Protein AF-A0A2K2VLD2-F1 (afdb_monomer_lite)

Foldseek 3Di:
DLLPDQQPPQDDPDQKDKDKAFDDVVVVVDDVVVVVVCQWDFRIKIWMWHNPDPFKIKIWMWTQTDHPVDRGDIDTDQKIKMATPVLLSVVSVQADLDPVRFGRADEDDDSGIYIATPDPVSRVVVVPDDPVNVSVSVRVCVVVVCVVSVVSLLVQAPPFQKDKADFDPVVQVVCVVVVHHGDDIDIDGDADDDDPPPPDDDDDDDDAPDWDKDHWDWDWDQDPVGTGIHTDHIFIDRPPPPPTDDPDDD

Radius of gyration: 21.88 Å; chains: 1; bounding box: 66×50×55 Å

Secondary structure (DSSP, 8-state):
--TT---TT---SSSEEEEEEE--TTTTT--HHHHTT-TT--SEEEEEEEEEETTEEEEEEEEE---SSS-PPPEEEEEEEEEEHHHHHTHHHH--B-TTS-B----SSTTS-EEEESSGGGHHHHHT--HHHHHHHHHHTHHHHHHHHHHHHHHT-TT--EEEE---HHHHHHHHHTTPPPPPPEEEE----------------S-SPPPEEEPPEEEEEEETTEEEEEEE--EEES-TTPPPPP----

Structure (mmCIF, N/CA/C/O backbone):
data_AF-A0A2K2VLD2-F1
#
_entry.id   AF-A0A2K2VLD2-F1
#
loop_
_atom_site.group_PDB
_atom_site.id
_atom_site.type_symbol
_atom_site.label_atom_id
_atom_site.label_alt_id
_atom_site.label_comp_id
_atom_site.label_asym_id
_atom_site.label_entity_id
_atom_site.label_seq_id
_atom_site.pdbx_PDB_ins_code
_atom_site.Cartn_x
_atom_site.Cartn_y
_atom_site.Cartn_z
_atom_site.occupancy
_atom_site.B_iso_or_equiv
_atom_site.auth_seq_id
_atom_site.auth_comp_id
_atom_site.auth_asym_id
_atom_site.auth_atom_id
_atom_site.pdbx_PDB_model_num
ATOM 1 N N . ASP A 1 1 ? 13.284 -0.319 -7.619 1.00 38.00 1 ASP A N 1
ATOM 2 C CA . ASP A 1 1 ? 13.154 0.912 -8.412 1.00 38.00 1 ASP A CA 1
ATOM 3 C C . ASP A 1 1 ? 11.670 1.227 -8.605 1.00 38.00 1 ASP A C 1
ATOM 5 O O . ASP A 1 1 ? 11.105 1.022 -9.670 1.00 38.00 1 ASP A O 1
ATOM 9 N N . LEU A 1 2 ? 11.010 1.569 -7.491 1.00 36.06 2 LEU A N 1
ATOM 10 C CA . LEU A 1 2 ? 9.609 2.022 -7.432 1.00 36.06 2 LEU A CA 1
ATOM 11 C C . LEU A 1 2 ? 9.536 3.562 -7.394 1.00 36.06 2 LEU A C 1
ATOM 13 O O . LEU A 1 2 ? 8.450 4.120 -7.349 1.00 36.06 2 LEU A O 1
ATOM 17 N N . ALA A 1 3 ? 10.698 4.223 -7.402 1.00 33.62 3 ALA A N 1
ATOM 18 C CA . ALA A 1 3 ? 10.881 5.651 -7.165 1.00 33.62 3 ALA A CA 1
ATOM 19 C C . ALA A 1 3 ? 10.827 6.494 -8.453 1.00 33.62 3 ALA A C 1
ATOM 21 O O . ALA A 1 3 ? 11.235 7.642 -8.424 1.00 33.62 3 ALA A O 1
ATOM 22 N N . SER A 1 4 ? 10.380 5.919 -9.577 1.00 38.22 4 SER A N 1
ATOM 23 C CA . SER A 1 4 ? 10.275 6.595 -10.886 1.00 38.22 4 SER A CA 1
ATOM 24 C C . SER A 1 4 ? 8.864 6.508 -11.502 1.00 38.22 4 SER A C 1
ATOM 26 O O . SER A 1 4 ? 8.689 6.427 -12.723 1.00 38.22 4 SER A O 1
ATOM 28 N N . VAL A 1 5 ? 7.833 6.415 -10.654 1.00 45.69 5 VAL A N 1
ATOM 29 C CA . VAL A 1 5 ? 6.442 6.307 -11.105 1.00 45.69 5 VAL A CA 1
ATOM 30 C C . VAL A 1 5 ? 5.791 7.689 -11.088 1.00 45.69 5 VAL A C 1
ATOM 32 O O . VAL A 1 5 ? 5.275 8.105 -10.059 1.00 45.69 5 VAL A O 1
ATOM 35 N N . GLU A 1 6 ? 5.694 8.363 -12.240 1.00 44.66 6 GLU A N 1
ATOM 36 C CA . GLU A 1 6 ? 4.783 9.516 -12.364 1.00 44.66 6 GLU A CA 1
ATOM 37 C C . GLU A 1 6 ? 3.339 9.028 -12.141 1.00 44.66 6 GLU A C 1
ATOM 39 O O . GLU A 1 6 ? 2.790 8.265 -12.960 1.00 44.66 6 GLU A O 1
ATOM 44 N N . THR A 1 7 ? 2.721 9.410 -11.013 1.00 52.03 7 THR A N 1
ATOM 45 C CA . THR A 1 7 ? 1.457 8.791 -10.591 1.00 52.03 7 THR A CA 1
ATOM 46 C C . THR A 1 7 ? 0.170 9.476 -11.053 1.00 52.03 7 THR A C 1
ATOM 48 O O . THR A 1 7 ? -0.876 9.041 -10.590 1.00 52.03 7 THR A O 1
ATOM 51 N N . GLU A 1 8 ? 0.181 10.431 -11.998 1.00 52.19 8 GLU A N 1
ATOM 52 C CA . GLU A 1 8 ? -1.014 11.218 -12.394 1.00 52.19 8 GLU A CA 1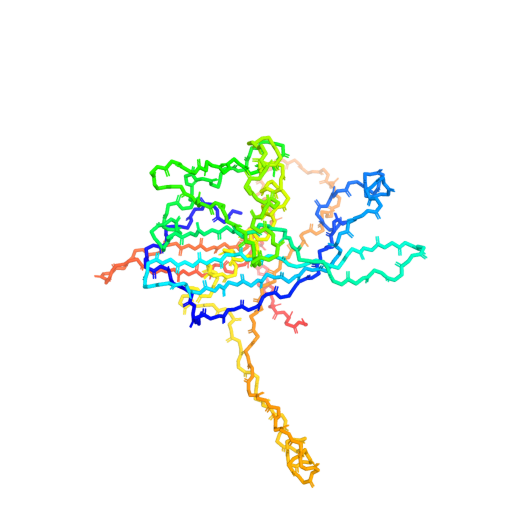
ATOM 53 C C . GLU A 1 8 ? -2.350 10.446 -12.286 1.00 52.19 8 GLU A C 1
ATOM 55 O O . GLU A 1 8 ? -2.554 9.415 -12.939 1.00 52.19 8 GLU A O 1
ATOM 60 N N . ASN A 1 9 ? -3.255 10.949 -11.436 1.00 60.72 9 ASN A N 1
ATOM 61 C CA . ASN A 1 9 ? -4.593 10.406 -11.152 1.00 60.72 9 ASN A CA 1
ATOM 62 C C . ASN A 1 9 ? -4.650 9.025 -10.470 1.00 60.72 9 ASN A C 1
ATOM 64 O O . ASN A 1 9 ? -5.677 8.343 -10.548 1.00 60.72 9 ASN A O 1
ATOM 68 N N . GLN A 1 10 ? -3.591 8.596 -9.782 1.00 69.38 10 GLN A N 1
ATOM 69 C CA . GLN A 1 10 ? -3.640 7.379 -8.977 1.00 69.38 10 GLN A CA 1
ATOM 70 C C . GLN A 1 10 ? -4.592 7.571 -7.791 1.00 69.38 10 GLN A C 1
ATOM 72 O O . GLN A 1 10 ? -4.406 8.442 -6.947 1.00 69.38 10 GLN A O 1
ATOM 77 N N . ARG A 1 11 ? -5.629 6.735 -7.744 1.00 80.00 11 ARG A N 1
ATOM 78 C CA . ARG A 1 11 ? -6.561 6.634 -6.621 1.00 80.00 11 ARG A CA 1
ATOM 79 C C . ARG A 1 11 ? -6.538 5.234 -6.043 1.00 80.00 11 ARG A C 1
ATOM 81 O O . ARG A 1 11 ? -6.087 4.291 -6.702 1.00 80.00 11 ARG A O 1
ATOM 88 N N . LEU A 1 12 ? -7.064 5.093 -4.831 1.00 86.88 12 LEU A N 1
ATOM 89 C CA . LEU A 1 12 ? -7.356 3.772 -4.308 1.00 86.88 12 LEU A CA 1
ATOM 90 C C . LEU A 1 12 ? -8.392 3.101 -5.232 1.00 86.88 12 LEU A C 1
ATOM 92 O O . LEU A 1 12 ? -9.384 3.729 -5.604 1.00 86.88 12 LEU A O 1
ATOM 96 N N . PRO A 1 13 ? -8.191 1.835 -5.635 1.00 85.00 13 PRO A N 1
ATOM 97 C CA . PRO A 1 13 ? -9.169 1.101 -6.438 1.00 85.00 13 PRO A CA 1
ATOM 98 C C . PRO A 1 13 ? -10.495 0.875 -5.699 1.00 85.00 13 PRO A C 1
ATOM 100 O O . PRO A 1 13 ? -11.512 0.613 -6.341 1.00 85.00 13 PRO A O 1
ATOM 103 N N . TYR A 1 14 ? -10.478 0.959 -4.366 1.00 88.88 14 TYR A N 1
ATOM 104 C CA . TYR A 1 14 ? -11.634 0.829 -3.490 1.00 88.88 14 TYR A CA 1
ATOM 105 C C . TYR A 1 14 ? -11.515 1.824 -2.327 1.00 88.88 14 TYR A C 1
ATOM 107 O O . TYR A 1 14 ? -10.390 2.071 -1.894 1.00 88.88 14 TYR A O 1
ATOM 115 N N . PRO A 1 15 ? -12.636 2.314 -1.760 1.00 91.00 15 PRO A N 1
ATOM 116 C CA . PRO A 1 15 ? -12.606 3.254 -0.632 1.00 91.00 15 PRO A CA 1
ATOM 117 C C . PRO A 1 15 ? -11.899 2.711 0.614 1.00 91.00 15 PRO A C 1
ATOM 119 O O . PRO A 1 15 ? -11.426 3.470 1.449 1.00 91.00 15 PRO A O 1
ATOM 122 N N . VAL A 1 16 ? -11.842 1.384 0.754 1.00 93.62 16 VAL A N 1
ATOM 123 C CA . VAL A 1 16 ? -11.099 0.704 1.814 1.00 93.62 16 VAL A CA 1
ATOM 124 C C . VAL A 1 16 ? -10.331 -0.454 1.191 1.00 93.62 16 VAL A C 1
ATOM 126 O O . VAL A 1 16 ? -10.905 -1.275 0.469 1.00 93.62 16 VAL A O 1
ATOM 129 N N . MET A 1 17 ? -9.041 -0.541 1.494 1.00 93.56 17 MET A N 1
ATOM 130 C CA . MET A 1 17 ? -8.201 -1.689 1.180 1.00 93.56 17 MET A CA 1
ATOM 131 C C . MET A 1 17 ? -7.506 -2.187 2.438 1.00 93.56 17 MET A C 1
ATOM 133 O O . MET A 1 17 ? -7.000 -1.394 3.223 1.00 93.56 17 MET A O 1
ATOM 137 N N . ALA A 1 18 ? -7.439 -3.507 2.580 1.00 93.69 18 ALA A N 1
ATOM 138 C CA . ALA A 1 18 ? -6.585 -4.164 3.553 1.00 93.69 18 ALA A CA 1
ATOM 139 C C . ALA A 1 18 ? -5.494 -4.934 2.805 1.00 93.69 18 ALA A C 1
ATOM 141 O O . ALA A 1 18 ? -5.798 -5.665 1.859 1.00 93.69 18 ALA A O 1
ATOM 142 N N . ILE A 1 19 ? -4.244 -4.757 3.218 1.00 91.69 19 ILE A N 1
ATOM 143 C CA . ILE A 1 19 ? -3.088 -5.472 2.682 1.00 91.69 19 ILE A CA 1
ATOM 144 C C . ILE A 1 19 ? -2.456 -6.225 3.842 1.00 91.69 19 ILE A C 1
ATOM 146 O O . ILE A 1 19 ? -1.871 -5.614 4.728 1.00 91.69 19 ILE A O 1
ATOM 150 N N . GLU A 1 20 ? -2.594 -7.543 3.838 1.00 91.50 20 GLU A N 1
ATOM 151 C CA . GLU A 1 20 ? -1.899 -8.428 4.770 1.00 91.50 20 GLU A CA 1
ATOM 152 C C . GLU A 1 20 ? -0.646 -8.966 4.084 1.00 91.50 20 GLU A C 1
ATOM 154 O O . GLU A 1 20 ? -0.707 -9.406 2.931 1.00 91.50 20 GLU A O 1
ATOM 159 N N . TYR A 1 21 ? 0.488 -8.910 4.772 1.00 86.19 21 TYR A N 1
ATOM 160 C CA . TYR A 1 21 ? 1.738 -9.471 4.285 1.00 86.19 21 TYR A CA 1
ATOM 161 C C . TYR A 1 21 ? 2.576 -10.015 5.435 1.00 86.19 21 TYR A C 1
ATOM 163 O O . TYR A 1 21 ? 2.543 -9.511 6.562 1.00 86.19 21 TYR A O 1
ATOM 171 N N . ASP A 1 22 ? 3.347 -11.044 5.104 1.00 83.25 22 ASP A N 1
ATOM 172 C CA . ASP A 1 22 ? 4.410 -11.545 5.955 1.00 83.25 22 ASP A CA 1
ATOM 173 C C . ASP A 1 22 ? 5.729 -10.882 5.523 1.00 83.25 22 ASP A C 1
ATOM 175 O O . ASP A 1 22 ? 5.977 -10.691 4.329 1.00 83.25 22 ASP A O 1
ATOM 179 N N . PHE A 1 23 ? 6.570 -10.508 6.483 1.00 74.06 23 PHE A N 1
ATOM 180 C CA . PHE A 1 23 ? 7.866 -9.888 6.235 1.00 74.06 23 PHE A CA 1
ATOM 181 C C . PHE A 1 23 ? 8.986 -10.872 6.563 1.00 74.06 23 PHE A C 1
ATOM 183 O O . PHE A 1 23 ? 9.159 -11.267 7.715 1.00 74.06 23 PHE A O 1
ATOM 190 N N . ASP A 1 24 ? 9.757 -11.259 5.547 1.00 71.88 24 ASP A N 1
ATOM 191 C CA . ASP A 1 24 ? 10.940 -12.103 5.708 1.00 71.88 24 ASP A CA 1
ATOM 192 C C . ASP A 1 24 ? 12.206 -11.241 5.642 1.00 71.88 24 ASP A C 1
ATOM 194 O O . ASP A 1 24 ? 12.733 -10.917 4.574 1.00 71.88 24 ASP A O 1
ATOM 198 N N . TYR A 1 25 ? 12.705 -10.851 6.814 1.00 66.69 25 TYR A N 1
ATOM 199 C CA . TYR A 1 25 ? 13.930 -10.061 6.913 1.00 66.69 25 TYR A CA 1
ATOM 200 C C . TYR A 1 25 ? 15.182 -10.820 6.429 1.00 66.69 25 TYR A C 1
ATOM 202 O O . TYR A 1 25 ? 16.168 -10.185 6.042 1.00 66.69 25 TYR A O 1
ATOM 210 N N . GLY A 1 26 ? 15.158 -12.157 6.423 1.00 63.47 26 GLY A N 1
ATOM 211 C CA . GLY A 1 26 ? 16.258 -12.983 5.930 1.00 63.47 26 GLY A CA 1
ATOM 212 C C . GLY A 1 26 ? 16.427 -12.865 4.415 1.00 63.47 26 GLY A C 1
ATOM 213 O O . GLY A 1 26 ? 17.550 -12.705 3.930 1.00 63.47 26 GLY A O 1
ATOM 214 N N . GLU A 1 27 ? 15.324 -12.849 3.659 1.00 62.78 27 GLU A N 1
ATOM 215 C CA . GLU A 1 27 ? 15.359 -12.642 2.201 1.00 62.78 27 GLU A CA 1
ATOM 216 C C . GLU A 1 27 ? 15.838 -11.240 1.796 1.00 62.78 27 GLU A C 1
ATOM 218 O O . GLU A 1 27 ? 16.429 -11.067 0.726 1.00 62.78 27 GLU A O 1
ATOM 223 N N . LEU A 1 28 ? 15.664 -10.242 2.666 1.00 58.06 28 LEU A N 1
ATOM 224 C CA . LEU A 1 28 ? 16.173 -8.881 2.457 1.00 58.06 28 LEU A CA 1
ATOM 225 C C . LEU A 1 28 ? 17.687 -8.751 2.691 1.00 58.06 28 LEU A C 1
ATOM 227 O O . LEU A 1 28 ? 18.246 -7.665 2.538 1.00 58.06 28 LEU A O 1
ATOM 231 N N . GLY A 1 29 ? 18.368 -9.847 3.041 1.00 58.16 29 GLY A N 1
ATOM 232 C CA . GLY A 1 29 ? 19.809 -9.860 3.282 1.00 58.16 29 GLY A CA 1
ATOM 233 C C . GLY A 1 29 ? 20.207 -9.177 4.589 1.00 58.16 29 GLY A C 1
ATOM 234 O O . GLY A 1 29 ? 21.376 -8.821 4.758 1.00 58.16 29 GLY A O 1
ATOM 235 N N . VAL A 1 30 ? 19.260 -8.985 5.514 1.00 59.69 30 VAL A N 1
ATOM 236 C CA . VAL A 1 30 ? 19.575 -8.499 6.857 1.00 59.69 30 VAL A CA 1
ATOM 237 C C . VAL A 1 30 ? 20.342 -9.608 7.584 1.00 59.69 30 VAL A C 1
ATOM 239 O O . VAL A 1 30 ? 19.843 -10.729 7.682 1.00 59.69 30 VAL A O 1
ATOM 242 N N . PRO A 1 31 ? 21.563 -9.344 8.089 1.00 65.50 31 PRO A N 1
ATOM 243 C CA . PRO A 1 31 ? 22.343 -10.365 8.776 1.00 65.50 31 PRO A CA 1
ATOM 244 C C . PRO A 1 31 ? 21.577 -10.950 9.965 1.00 65.50 31 PRO A C 1
ATOM 246 O O . PRO A 1 31 ? 21.055 -10.195 10.787 1.00 65.50 31 PRO A O 1
ATOM 249 N N . GLN A 1 32 ? 21.576 -12.280 10.096 1.00 64.75 32 GLN A N 1
ATOM 250 C CA . GLN A 1 32 ? 20.875 -12.998 11.170 1.00 64.75 32 GLN A CA 1
ATOM 251 C C . GLN A 1 32 ? 21.248 -12.473 12.566 1.00 64.75 32 GLN A C 1
ATOM 253 O O . GLN A 1 32 ? 20.391 -12.286 13.415 1.00 64.75 32 GLN A O 1
ATOM 258 N N . GLU A 1 33 ? 22.513 -12.099 12.765 1.00 66.19 33 GLU A N 1
ATOM 259 C CA . GLU A 1 33 ? 23.031 -11.524 14.017 1.00 66.19 33 GLU A CA 1
ATOM 260 C C . GLU A 1 33 ? 22.376 -10.188 14.414 1.00 66.19 33 GLU A C 1
ATOM 262 O O . GLU A 1 33 ? 22.415 -9.802 15.585 1.00 66.19 33 GLU A O 1
ATOM 267 N N . LYS A 1 34 ? 21.812 -9.449 13.449 1.00 60.94 34 LYS A N 1
ATOM 268 C CA . LYS A 1 34 ? 20.989 -8.263 13.715 1.00 60.94 34 LYS A CA 1
ATOM 269 C C . LYS A 1 34 ? 19.543 -8.653 14.010 1.00 60.94 34 LYS A C 1
ATOM 271 O O . LYS A 1 34 ? 18.960 -8.066 14.910 1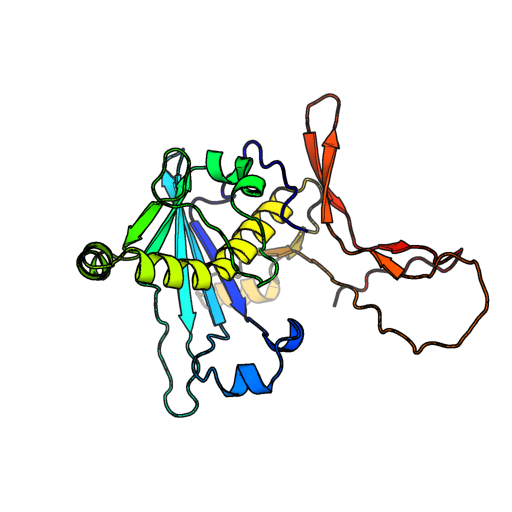.00 60.94 34 LYS A O 1
ATOM 276 N N . LEU A 1 35 ? 19.000 -9.651 13.312 1.00 61.34 35 LEU A N 1
ATOM 277 C CA . LEU A 1 35 ? 17.642 -10.161 13.538 1.00 61.34 35 LEU A CA 1
ATOM 278 C C . LEU A 1 35 ? 17.489 -10.772 14.930 1.00 61.34 35 LEU A C 1
ATOM 280 O O . LEU A 1 35 ? 16.547 -10.445 15.640 1.00 61.34 35 LEU A O 1
ATOM 284 N N . ASP A 1 36 ? 18.472 -11.555 15.370 1.00 57.53 36 ASP A N 1
ATOM 285 C CA . ASP A 1 36 ? 18.472 -12.209 16.683 1.00 57.53 36 ASP A CA 1
ATOM 286 C C . ASP A 1 36 ? 18.523 -11.203 17.850 1.00 57.53 36 ASP A C 1
ATOM 288 O O . ASP A 1 36 ? 18.127 -11.520 18.973 1.00 57.53 36 ASP A O 1
ATOM 292 N N . LYS A 1 37 ? 19.014 -9.981 17.595 1.00 57.19 37 LYS A N 1
ATOM 293 C CA . LYS A 1 37 ? 19.034 -8.881 18.574 1.00 57.19 37 LYS A CA 1
ATOM 294 C C . LYS A 1 37 ? 17.733 -8.087 18.601 1.00 57.19 37 LYS A C 1
ATOM 296 O O . LYS A 1 37 ? 17.462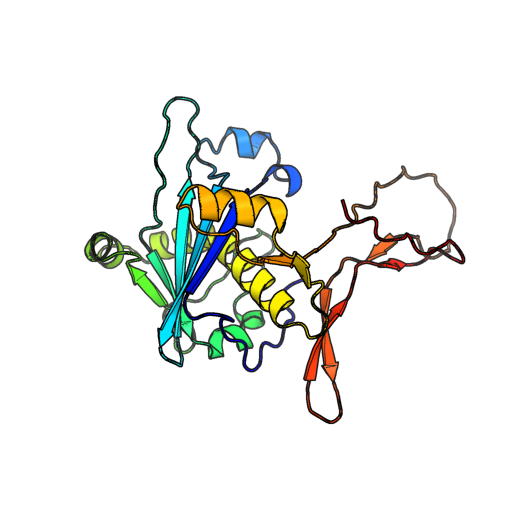 -7.434 19.605 1.00 57.19 37 LYS A O 1
ATOM 301 N N . ILE A 1 38 ? 16.946 -8.127 17.529 1.00 54.97 38 ILE A N 1
ATOM 302 C CA . ILE A 1 38 ? 15.655 -7.448 17.451 1.00 54.97 38 ILE A CA 1
ATOM 303 C C . ILE A 1 38 ? 14.590 -8.488 17.804 1.00 54.97 38 ILE A C 1
ATOM 305 O O . ILE A 1 38 ? 13.962 -9.098 16.946 1.00 54.97 38 ILE A O 1
ATOM 309 N N . GLN A 1 39 ? 14.410 -8.715 19.106 1.00 46.12 39 GLN A N 1
ATOM 310 C CA . GLN A 1 39 ? 13.471 -9.703 19.656 1.00 46.12 39 GLN A CA 1
ATOM 311 C C . GLN A 1 39 ? 11.987 -9.375 19.392 1.00 46.12 39 GLN A C 1
ATOM 313 O O . GLN A 1 39 ? 11.122 -10.145 19.791 1.00 46.12 39 GLN A O 1
ATOM 318 N N . GLU A 1 40 ? 11.693 -8.264 18.711 1.00 54.25 40 GLU A N 1
ATOM 319 C CA . GLU A 1 40 ? 10.347 -7.713 18.505 1.00 54.25 40 GLU A CA 1
ATOM 320 C C . GLU A 1 40 ? 10.030 -7.455 17.021 1.00 54.25 40 GLU A C 1
ATOM 322 O O . GLU A 1 40 ? 9.238 -6.577 16.683 1.00 54.25 40 GLU A O 1
ATOM 327 N N . LEU A 1 41 ? 10.643 -8.197 16.095 1.00 62.59 41 LEU A N 1
ATOM 328 C CA . LEU A 1 41 ? 10.284 -8.070 14.682 1.00 62.59 41 LEU A CA 1
ATOM 329 C C . LEU A 1 41 ? 8.874 -8.618 14.446 1.00 62.59 41 LEU A C 1
ATOM 331 O O . LEU A 1 41 ? 8.590 -9.798 14.661 1.00 62.59 41 LEU A O 1
ATOM 335 N N . ALA A 1 42 ? 7.978 -7.755 13.976 1.00 66.69 42 ALA A N 1
ATOM 336 C CA . ALA A 1 42 ? 6.668 -8.181 13.524 1.00 66.69 42 ALA A CA 1
ATOM 337 C C . ALA A 1 42 ? 6.779 -8.836 12.145 1.00 66.69 42 ALA A C 1
ATOM 339 O O . ALA A 1 42 ? 6.901 -8.154 11.127 1.00 66.69 42 ALA A O 1
ATOM 340 N N . LEU A 1 43 ? 6.715 -10.168 12.118 1.00 73.81 43 LEU A N 1
ATOM 341 C CA . LEU A 1 43 ? 6.729 -10.936 10.871 1.00 73.81 43 LEU A CA 1
ATOM 342 C C . LEU A 1 43 ? 5.417 -10.840 10.100 1.00 73.81 43 LEU A C 1
ATOM 344 O O . LEU A 1 43 ? 5.405 -11.167 8.924 1.00 73.81 43 LEU A O 1
ATOM 348 N N . LYS A 1 44 ? 4.319 -10.424 10.741 1.00 85.19 44 LYS A N 1
ATOM 349 C CA . LYS A 1 44 ? 3.023 -10.245 10.080 1.00 85.19 44 LYS A CA 1
ATOM 350 C C . LYS A 1 44 ? 2.528 -8.834 10.267 1.00 85.19 44 LYS A C 1
ATOM 352 O O . LYS A 1 44 ? 2.492 -8.334 11.397 1.00 85.19 44 LYS A O 1
ATOM 357 N N . ARG A 1 45 ? 2.104 -8.221 9.171 1.00 88.12 45 ARG A N 1
ATOM 358 C CA . ARG A 1 45 ? 1.604 -6.852 9.150 1.00 88.12 45 ARG A CA 1
ATOM 359 C C . ARG A 1 45 ? 0.326 -6.773 8.324 1.00 88.12 45 ARG A C 1
ATOM 361 O O . ARG A 1 45 ? 0.138 -7.493 7.344 1.00 88.12 45 ARG A O 1
ATOM 368 N N . ILE A 1 46 ? -0.563 -5.892 8.756 1.00 92.25 46 ILE A N 1
ATOM 369 C CA . ILE A 1 46 ? -1.776 -5.503 8.049 1.00 92.25 46 ILE A CA 1
ATOM 370 C C . ILE A 1 46 ? -1.712 -3.994 7.861 1.00 92.25 46 ILE A C 1
ATOM 372 O O . ILE A 1 46 ? -1.577 -3.246 8.825 1.00 92.25 46 ILE A O 1
ATOM 376 N N . ILE A 1 47 ? -1.860 -3.548 6.622 1.00 93.69 47 ILE A N 1
ATOM 377 C CA . ILE A 1 47 ? -2.051 -2.144 6.276 1.00 93.69 47 ILE A CA 1
ATOM 378 C C . ILE A 1 47 ? -3.518 -1.940 5.937 1.00 93.69 47 ILE A C 1
ATOM 380 O O . ILE A 1 47 ? -4.088 -2.700 5.153 1.00 93.69 47 ILE A O 1
ATOM 384 N N . LEU A 1 48 ? -4.113 -0.885 6.476 1.00 95.19 48 LEU A N 1
ATOM 385 C CA . LEU A 1 48 ? -5.405 -0.378 6.044 1.00 95.19 48 LEU A CA 1
ATOM 386 C C . LEU A 1 48 ? -5.197 0.943 5.313 1.00 95.19 48 LEU A C 1
ATOM 388 O O . LEU A 1 48 ? -4.636 1.884 5.868 1.00 95.19 48 LEU A O 1
ATOM 392 N N . LEU A 1 49 ? -5.669 1.004 4.072 1.00 94.62 49 LEU A N 1
ATOM 393 C CA . LEU A 1 49 ? -5.796 2.240 3.310 1.00 94.62 49 LEU A CA 1
ATOM 394 C C . LEU A 1 49 ? -7.271 2.624 3.295 1.00 94.62 49 LEU A C 1
ATOM 396 O O . LEU A 1 49 ? -8.104 1.830 2.851 1.00 94.62 49 LEU A O 1
ATOM 400 N N . VAL A 1 50 ? -7.591 3.816 3.785 1.00 94.75 50 VAL A N 1
ATOM 401 C CA . VAL A 1 50 ? -8.971 4.290 3.929 1.00 94.75 50 VAL A CA 1
ATOM 402 C C . VAL A 1 50 ? -9.105 5.648 3.264 1.00 94.75 50 VAL A C 1
ATOM 404 O O . VAL A 1 50 ? -8.437 6.600 3.653 1.00 94.75 50 VAL A O 1
ATOM 407 N N . GLU A 1 51 ? -9.976 5.750 2.270 1.00 94.38 51 GLU A N 1
ATOM 408 C CA . GLU A 1 51 ? -10.357 7.024 1.672 1.00 94.38 51 GLU A CA 1
ATOM 409 C C . GLU A 1 51 ? -11.149 7.847 2.695 1.00 94.38 51 GLU A C 1
ATOM 411 O O . GLU A 1 51 ? -12.191 7.416 3.191 1.00 94.38 51 GLU A O 1
ATOM 416 N N . ILE A 1 52 ? -10.626 9.024 3.038 1.00 93.75 52 ILE A N 1
ATOM 417 C CA . ILE A 1 52 ? -11.241 9.944 4.005 1.00 93.75 52 ILE A CA 1
ATOM 418 C C . ILE A 1 52 ? -12.114 10.962 3.269 1.00 93.75 52 ILE A C 1
ATOM 420 O O . ILE A 1 52 ? -13.163 11.374 3.764 1.00 93.75 52 ILE A O 1
ATOM 424 N N . SER A 1 53 ? -11.677 11.385 2.084 1.00 92.44 53 SER A N 1
ATOM 425 C CA . SER A 1 53 ? -12.369 12.356 1.243 1.00 92.44 53 SER A CA 1
ATOM 426 C C . SER A 1 53 ? -11.985 12.166 -0.225 1.00 92.44 53 SER A C 1
ATOM 428 O O . SER A 1 53 ? -11.078 11.403 -0.549 1.00 92.44 53 SER A O 1
ATOM 430 N N . ASP A 1 54 ? -12.606 12.936 -1.119 1.00 88.19 54 ASP A N 1
ATOM 431 C CA . ASP A 1 54 ? -12.286 12.918 -2.553 1.00 88.19 54 ASP A CA 1
ATOM 432 C C . ASP A 1 54 ? -10.832 13.291 -2.878 1.00 88.19 54 ASP A C 1
ATOM 434 O O . ASP A 1 54 ? -10.384 13.095 -4.014 1.00 88.19 54 ASP A O 1
ATOM 438 N N . THR A 1 55 ? -10.110 13.871 -1.918 1.00 88.88 55 THR A N 1
ATOM 439 C CA . THR A 1 55 ? -8.733 14.335 -2.081 1.00 88.88 55 THR A CA 1
ATOM 440 C C . THR A 1 55 ? -7.751 13.638 -1.152 1.00 88.88 55 THR A C 1
ATOM 442 O O . THR A 1 55 ? -6.554 13.822 -1.359 1.00 88.88 55 THR A O 1
ATOM 445 N N . GLN A 1 56 ? -8.205 12.852 -0.168 1.00 91.88 56 GLN A N 1
ATOM 446 C CA . GLN A 1 56 ? -7.355 12.310 0.893 1.00 91.88 56 GLN A CA 1
ATOM 447 C C . GLN A 1 56 ? -7.652 10.855 1.244 1.00 91.88 56 GLN A C 1
ATOM 449 O O . GLN A 1 56 ? -8.797 10.403 1.239 1.00 91.88 56 GLN A O 1
ATOM 454 N N . PHE A 1 57 ? -6.606 10.155 1.669 1.00 93.31 57 PHE A N 1
ATOM 455 C CA . PHE A 1 57 ? -6.693 8.827 2.261 1.00 93.31 57 PHE A CA 1
ATOM 456 C C . PHE A 1 57 ? -5.712 8.690 3.431 1.00 93.31 57 PHE A C 1
ATOM 458 O O . PHE A 1 57 ? -4.684 9.362 3.471 1.00 93.31 57 PHE A O 1
ATOM 465 N N . ALA A 1 58 ? -6.029 7.815 4.381 1.00 93.50 58 ALA A N 1
ATOM 466 C CA . ALA A 1 58 ? -5.154 7.442 5.485 1.00 93.50 58 ALA A CA 1
ATOM 467 C C . ALA A 1 58 ? -4.539 6.064 5.264 1.00 93.50 58 ALA A C 1
ATOM 469 O O . ALA A 1 58 ? -5.193 5.160 4.740 1.00 93.50 58 ALA A O 1
ATOM 470 N N . LEU A 1 59 ? -3.306 5.909 5.734 1.00 92.88 59 LEU A N 1
ATOM 471 C CA . LEU A 1 59 ? -2.646 4.637 5.969 1.00 92.88 59 LEU A CA 1
ATOM 472 C C . LEU A 1 59 ? -2.588 4.376 7.474 1.00 92.88 59 LEU A C 1
ATOM 474 O O . LEU A 1 59 ? -2.057 5.185 8.233 1.00 92.88 59 LEU A O 1
ATOM 478 N N . MET A 1 60 ? -3.094 3.221 7.888 1.00 93.31 60 MET A N 1
ATOM 479 C CA . MET A 1 60 ? -2.979 2.698 9.247 1.00 93.31 60 MET A CA 1
ATOM 480 C C . MET A 1 60 ? -2.263 1.352 9.193 1.00 93.31 60 MET A C 1
ATOM 482 O O . MET A 1 60 ? -2.484 0.586 8.252 1.00 93.31 60 MET A O 1
ATOM 486 N N . SER A 1 61 ? -1.452 1.037 10.198 1.00 91.31 61 SER A N 1
ATOM 487 C CA . SER A 1 61 ? -0.802 -0.268 10.298 1.00 91.31 61 SER A CA 1
ATOM 488 C C . SER A 1 61 ? -1.183 -0.988 11.586 1.00 91.31 61 SER A C 1
ATOM 490 O O . SER A 1 61 ? -1.392 -0.393 12.645 1.00 91.31 61 SER A O 1
ATOM 492 N N . ALA A 1 62 ? -1.296 -2.303 11.475 1.00 90.06 62 ALA A N 1
ATOM 493 C CA . ALA A 1 62 ? -1.364 -3.216 12.592 1.00 90.06 62 ALA A CA 1
ATOM 494 C C . ALA A 1 62 ? -0.329 -4.312 12.377 1.00 90.06 62 ALA A C 1
ATOM 496 O O . ALA A 1 62 ? -0.090 -4.754 11.253 1.00 90.06 62 ALA A O 1
ATOM 497 N N . TYR A 1 63 ? 0.284 -4.762 13.454 1.00 86.81 63 TYR A N 1
ATOM 498 C CA . TYR A 1 63 ? 1.372 -5.715 13.401 1.00 86.81 63 TYR A CA 1
ATOM 499 C C . TYR A 1 63 ? 1.189 -6.778 14.473 1.00 86.81 63 TYR A C 1
ATOM 501 O O . TYR A 1 63 ? 0.620 -6.539 15.541 1.00 86.81 63 TYR A O 1
ATOM 509 N N . HIS A 1 64 ? 1.640 -7.986 14.160 1.00 85.00 64 HIS A N 1
ATOM 510 C CA . HIS A 1 64 ? 1.661 -9.082 15.109 1.00 85.00 64 HIS A CA 1
ATOM 511 C C . HIS A 1 64 ? 3.091 -9.235 15.625 1.00 85.00 64 HIS A C 1
ATOM 513 O O . HIS A 1 64 ? 3.924 -9.832 14.933 1.00 85.00 64 HIS A O 1
ATOM 519 N N . PRO A 1 65 ? 3.407 -8.711 16.818 1.00 74.56 65 PRO A N 1
ATOM 520 C CA . PRO A 1 65 ? 4.734 -8.884 17.379 1.00 74.56 65 PRO A CA 1
ATOM 521 C C . PRO A 1 65 ? 4.963 -10.365 17.695 1.00 74.56 65 PRO A C 1
ATOM 523 O O . PRO A 1 65 ? 4.038 -11.096 18.070 1.00 74.56 65 PRO A O 1
ATOM 526 N N . GLN A 1 66 ? 6.192 -10.830 17.505 1.00 69.19 66 GLN A N 1
ATOM 527 C CA . GLN A 1 66 ? 6.586 -12.175 17.892 1.00 69.19 66 GLN A CA 1
ATOM 528 C C . GLN A 1 66 ? 7.381 -12.092 19.190 1.00 69.19 66 GLN A C 1
ATOM 530 O O . GLN A 1 66 ? 8.368 -11.376 19.265 1.00 69.19 66 GLN A O 1
ATOM 535 N N . SER A 1 67 ? 6.956 -12.838 20.206 1.00 66.19 67 SER A N 1
ATOM 536 C CA . SER A 1 67 ? 7.764 -13.107 21.392 1.00 66.19 67 SER A CA 1
ATOM 537 C C . SER A 1 67 ? 7.822 -14.612 21.601 1.00 66.19 67 SER A C 1
ATOM 539 O O . SER A 1 67 ? 6.820 -15.311 21.448 1.00 66.19 67 SER A O 1
ATOM 541 N N . ASN A 1 68 ? 9.005 -15.116 21.948 1.00 61.03 68 ASN A N 1
ATOM 542 C CA . ASN A 1 68 ? 9.199 -16.533 22.257 1.00 61.03 68 ASN A CA 1
ATOM 543 C C . ASN A 1 68 ? 8.546 -16.936 23.590 1.00 61.03 68 ASN A C 1
ATOM 545 O O . ASN A 1 68 ? 8.370 -18.125 23.846 1.00 61.03 68 ASN A O 1
ATOM 549 N N . GLU A 1 69 ? 8.187 -15.964 24.432 1.00 63.72 69 GLU A N 1
ATOM 550 C CA . GLU A 1 69 ? 7.714 -16.200 25.800 1.00 63.72 69 GLU A CA 1
ATOM 551 C C . GLU A 1 69 ? 6.217 -15.918 25.977 1.00 63.72 69 GLU A C 1
ATOM 553 O O . GLU A 1 69 ? 5.592 -16.466 26.887 1.00 63.72 69 GLU A O 1
ATOM 558 N N . VAL A 1 70 ? 5.613 -15.103 25.102 1.00 61.94 70 VAL A N 1
ATOM 559 C CA . VAL A 1 70 ? 4.211 -14.683 25.221 1.00 61.94 70 VAL A CA 1
ATOM 560 C C . VAL A 1 70 ? 3.525 -14.699 23.858 1.00 61.94 70 VAL A C 1
ATOM 562 O O . VAL A 1 70 ? 4.026 -14.141 22.884 1.00 61.94 70 VAL A O 1
ATOM 565 N N . GLN A 1 71 ? 2.331 -15.296 23.797 1.00 62.31 71 GLN A N 1
ATOM 566 C CA . GLN A 1 71 ? 1.441 -15.138 22.651 1.00 62.31 71 GLN A CA 1
ATOM 567 C C . GLN A 1 71 ? 0.898 -13.706 22.652 1.00 62.31 71 GLN A C 1
ATOM 569 O O . GLN A 1 71 ? -0.038 -13.383 23.385 1.00 62.31 71 GLN A O 1
ATOM 574 N N . LEU A 1 72 ? 1.523 -12.837 21.866 1.00 68.62 72 LEU A N 1
ATOM 575 C CA . LEU A 1 72 ? 1.113 -11.444 21.768 1.00 68.62 72 LEU A CA 1
ATOM 576 C C . LEU A 1 72 ? -0.124 -11.303 20.875 1.00 68.62 72 LEU A C 1
ATOM 578 O O . LEU A 1 72 ? -0.327 -12.066 19.930 1.00 68.62 72 LEU A O 1
ATOM 582 N N . GLN A 1 73 ? -0.977 -10.340 21.216 1.00 81.50 73 GLN A N 1
ATOM 583 C CA . GLN A 1 73 ? -2.118 -9.949 20.393 1.00 81.50 73 GLN A CA 1
ATOM 584 C C . GLN A 1 73 ? -1.658 -9.002 19.280 1.00 81.50 73 GLN A C 1
ATOM 586 O O . GLN A 1 73 ? -0.587 -8.403 19.368 1.00 81.50 73 GLN A O 1
ATOM 591 N N . TRP A 1 74 ? -2.488 -8.847 18.246 1.00 87.06 74 TRP A N 1
ATOM 592 C CA . TRP A 1 74 ? -2.301 -7.788 17.257 1.00 87.06 74 TRP A CA 1
ATOM 593 C C . TRP A 1 74 ? -2.231 -6.427 17.948 1.00 87.06 74 TRP A C 1
ATOM 595 O O . TRP A 1 74 ? -3.111 -6.086 18.741 1.00 87.06 74 TRP A O 1
ATOM 605 N N . ALA A 1 75 ? -1.203 -5.656 17.615 1.00 86.38 75 ALA A N 1
ATOM 606 C CA . ALA A 1 75 ? -1.054 -4.270 18.019 1.00 86.38 75 ALA A CA 1
ATOM 607 C C . ALA A 1 75 ? -1.375 -3.364 16.828 1.00 86.38 75 ALA A C 1
ATOM 609 O O . ALA A 1 75 ? -1.074 -3.700 15.684 1.00 86.38 75 ALA A O 1
ATOM 610 N N . VAL A 1 76 ? -2.003 -2.222 17.092 1.00 88.62 76 VAL A N 1
ATOM 611 C CA . VAL A 1 76 ? -2.241 -1.173 16.093 1.00 88.62 76 VAL A CA 1
ATOM 612 C C . VAL A 1 76 ? -1.230 -0.069 16.359 1.00 88.62 76 VAL A C 1
ATOM 614 O O . VAL A 1 76 ? -1.055 0.318 17.516 1.00 88.62 76 VAL A O 1
ATOM 617 N N . ALA A 1 77 ? -0.566 0.430 15.318 1.00 87.38 77 ALA A N 1
ATOM 618 C CA . ALA A 1 77 ? 0.303 1.589 15.464 1.00 87.38 77 ALA A CA 1
ATOM 619 C C . ALA A 1 77 ? -0.519 2.786 15.978 1.00 87.38 77 ALA A C 1
ATOM 621 O O . ALA A 1 77 ? -1.647 2.987 15.521 1.00 87.38 77 ALA A O 1
ATOM 622 N N . PRO A 1 78 ? 0.005 3.594 16.917 1.00 88.12 78 PRO A N 1
ATOM 623 C CA . PRO A 1 78 ? -0.759 4.697 17.496 1.00 88.12 78 PRO A CA 1
ATOM 624 C C . PRO A 1 78 ? -1.053 5.807 16.480 1.00 88.12 78 PRO A C 1
ATOM 626 O O . PRO A 1 78 ? -1.993 6.583 16.661 1.00 88.12 78 PRO A O 1
ATOM 629 N N . ILE A 1 79 ? -0.278 5.863 15.394 1.00 88.12 79 ILE A N 1
ATOM 630 C CA . ILE A 1 79 ? -0.385 6.878 14.354 1.00 88.12 79 ILE A CA 1
ATOM 631 C C . ILE A 1 79 ? -0.980 6.325 13.060 1.00 88.12 79 ILE A C 1
ATOM 633 O O . ILE A 1 79 ? -0.801 5.161 12.701 1.00 88.12 79 ILE A O 1
ATOM 637 N N . SER A 1 80 ? -1.649 7.203 12.328 1.00 91.38 80 SER A N 1
ATOM 638 C CA . SER A 1 80 ? -1.962 7.032 10.918 1.00 91.38 80 SER A CA 1
ATOM 639 C C . SER A 1 80 ? -1.357 8.174 10.118 1.00 91.38 80 SER A C 1
ATOM 641 O O . SER A 1 80 ? -1.185 9.290 10.619 1.00 91.38 80 SER A O 1
ATOM 643 N N . ILE A 1 81 ? -1.015 7.876 8.869 1.00 88.88 81 ILE A N 1
ATOM 644 C CA . ILE A 1 81 ? -0.425 8.846 7.954 1.00 88.88 81 ILE A CA 1
ATOM 645 C C . ILE A 1 81 ? -1.475 9.202 6.911 1.00 88.88 81 ILE A C 1
ATOM 647 O O . ILE A 1 81 ? -1.970 8.330 6.196 1.00 88.88 81 ILE A O 1
ATOM 651 N N . VAL A 1 82 ? -1.827 10.480 6.832 1.00 90.50 82 VAL A N 1
ATOM 652 C CA . VAL A 1 82 ? -2.805 10.999 5.880 1.00 90.50 82 VAL A CA 1
ATOM 653 C C . VAL A 1 82 ? -2.077 11.607 4.693 1.00 90.50 82 VAL A C 1
ATOM 655 O O . VAL A 1 82 ? -1.218 12.478 4.831 1.00 90.50 82 VAL A O 1
ATOM 658 N N . PHE A 1 83 ? -2.473 11.160 3.510 1.00 88.12 83 PHE A N 1
ATOM 659 C CA . PHE A 1 83 ? -1.964 11.608 2.225 1.00 88.12 83 PHE A CA 1
ATOM 660 C C . PHE A 1 83 ? -3.072 12.316 1.458 1.00 88.12 83 PHE A C 1
ATOM 662 O O . PHE A 1 83 ? -4.240 11.927 1.542 1.00 88.12 83 PHE A O 1
ATOM 669 N N . THR A 1 84 ? -2.716 13.308 0.642 1.00 88.38 84 THR A N 1
ATOM 670 C CA . THR A 1 84 ? -3.584 13.707 -0.473 1.00 88.38 84 THR A CA 1
ATOM 671 C C . THR A 1 84 ? -3.288 12.837 -1.697 1.00 88.38 84 THR A C 1
ATOM 673 O O . THR A 1 84 ? -2.181 12.329 -1.864 1.00 88.38 84 THR A O 1
ATOM 676 N N . TYR A 1 85 ? -4.253 12.666 -2.599 1.00 84.50 85 TYR A N 1
ATOM 677 C CA . TYR A 1 85 ? -4.011 11.963 -3.867 1.00 84.50 85 TYR A CA 1
ATOM 678 C C . TYR A 1 85 ? -2.995 12.683 -4.766 1.00 84.50 85 TYR A C 1
ATOM 680 O O . TYR A 1 85 ? -2.372 12.055 -5.617 1.00 84.50 85 TYR A O 1
ATOM 688 N N . GLU A 1 86 ? -2.802 13.989 -4.577 1.00 80.50 86 GLU A N 1
ATOM 689 C CA . GLU A 1 86 ? -1.744 14.742 -5.251 1.00 80.50 86 GLU A CA 1
ATOM 690 C C . GLU A 1 86 ? -0.354 14.276 -4.803 1.00 80.50 86 GLU A C 1
ATOM 692 O O . GLU A 1 86 ? 0.528 14.121 -5.641 1.00 80.50 86 GLU A O 1
ATOM 697 N N . MET A 1 87 ? -0.199 13.936 -3.518 1.00 77.19 87 MET A N 1
ATOM 698 C CA . MET A 1 87 ? 1.054 13.441 -2.931 1.00 77.19 87 MET A CA 1
ATOM 699 C C . MET A 1 87 ? 1.539 12.135 -3.542 1.00 77.19 87 MET A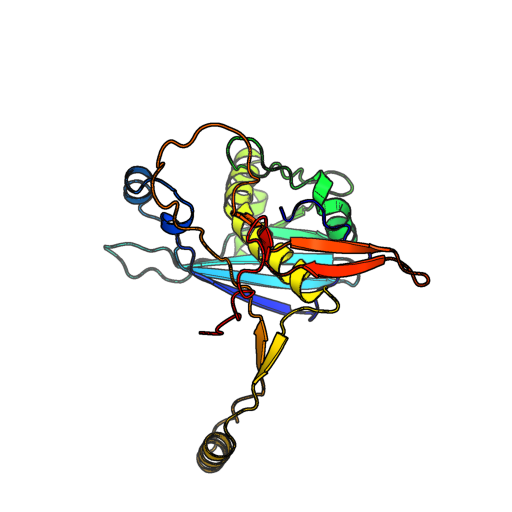 C 1
ATOM 701 O O . MET A 1 87 ? 2.740 11.901 -3.637 1.00 77.19 87 MET A O 1
ATOM 705 N N . LEU A 1 88 ? 0.608 11.271 -3.960 1.00 73.75 88 LEU A N 1
ATOM 706 C CA . LEU A 1 88 ? 0.983 10.067 -4.691 1.00 73.75 88 LEU A CA 1
ATOM 707 C C . LEU A 1 88 ? 1.748 10.453 -5.965 1.00 73.75 88 LEU A C 1
ATOM 709 O O . LEU A 1 88 ? 2.743 9.821 -6.303 1.00 73.75 88 LEU A O 1
ATOM 713 N N . ASN A 1 89 ? 1.337 11.530 -6.643 1.00 67.19 89 ASN A N 1
ATOM 714 C CA . ASN A 1 89 ? 1.914 11.926 -7.932 1.00 67.19 89 ASN A CA 1
ATOM 715 C C . ASN A 1 89 ? 3.328 12.478 -7.803 1.00 67.19 89 ASN A C 1
ATOM 717 O O . ASN A 1 89 ? 4.087 12.392 -8.764 1.00 67.19 89 ASN A O 1
ATOM 721 N N . THR A 1 90 ? 3.678 12.989 -6.626 1.00 65.69 90 THR A N 1
ATOM 722 C CA . THR A 1 90 ? 4.993 13.547 -6.303 1.00 65.69 90 THR A CA 1
ATOM 723 C C . THR A 1 90 ? 5.822 12.602 -5.432 1.00 65.69 90 THR A C 1
ATOM 725 O O . THR A 1 90 ? 6.811 13.030 -4.844 1.00 65.69 90 THR A O 1
ATOM 728 N N . MET A 1 91 ? 5.449 11.315 -5.332 1.00 61.12 91 MET A N 1
ATOM 729 C CA . MET A 1 91 ? 6.118 10.344 -4.455 1.00 61.12 91 MET A CA 1
ATOM 730 C C . MET A 1 91 ? 7.635 10.281 -4.660 1.00 61.12 91 MET A C 1
ATOM 732 O O . MET A 1 91 ? 8.352 10.093 -3.682 1.00 61.12 91 MET A O 1
ATOM 736 N N . GLU A 1 92 ? 8.130 10.452 -5.892 1.00 55.00 92 GLU A N 1
ATOM 737 C CA . GLU A 1 92 ? 9.572 10.437 -6.188 1.00 55.00 92 GLU A CA 1
ATOM 738 C C . GLU A 1 92 ? 10.348 11.465 -5.352 1.00 55.00 92 GLU A C 1
ATOM 740 O O . GLU A 1 92 ? 11.486 11.214 -4.971 1.00 55.00 92 GLU A O 1
ATOM 745 N N . GLU A 1 93 ? 9.725 12.595 -5.012 1.00 50.16 93 GLU A N 1
ATOM 746 C CA . GLU A 1 93 ? 10.370 13.703 -4.306 1.00 50.16 93 GLU A CA 1
ATOM 747 C C . GLU A 1 93 ? 10.528 13.446 -2.800 1.00 50.16 93 GLU A C 1
ATOM 749 O O . GLU A 1 93 ? 11.407 14.032 -2.169 1.00 50.16 93 GLU A O 1
ATOM 754 N N . TRP A 1 94 ? 9.702 12.577 -2.204 1.00 46.06 94 TRP A N 1
ATOM 755 C CA . TRP A 1 94 ? 9.728 12.266 -0.757 1.00 46.06 94 TRP A CA 1
ATOM 756 C C . TRP A 1 94 ? 10.226 10.852 -0.470 1.00 46.06 94 TRP A C 1
ATOM 758 O O . TRP A 1 94 ? 10.447 10.466 0.675 1.00 46.06 94 TRP A O 1
ATOM 768 N N . TYR A 1 95 ? 10.376 10.057 -1.522 1.00 46.06 95 TYR A N 1
ATOM 769 C CA . TYR A 1 95 ? 10.785 8.670 -1.471 1.00 46.06 95 TYR A CA 1
ATOM 770 C C . TYR A 1 95 ? 12.213 8.543 -2.011 1.00 46.06 95 TYR A C 1
ATOM 772 O O . TYR A 1 95 ? 12.478 7.843 -2.986 1.00 46.06 95 TYR A O 1
ATOM 780 N N . PHE A 1 96 ? 13.166 9.218 -1.369 1.00 47.16 96 PHE A N 1
ATOM 781 C CA . PHE A 1 96 ? 14.574 8.888 -1.563 1.00 47.16 96 PHE A CA 1
ATOM 782 C C . PHE A 1 96 ? 15.026 7.959 -0.446 1.00 47.16 96 PHE A C 1
ATOM 784 O O . PHE A 1 96 ? 15.012 8.310 0.732 1.00 47.16 96 PHE A O 1
ATOM 791 N N . ILE A 1 97 ? 15.412 6.751 -0.857 1.00 45.94 97 ILE A N 1
ATOM 792 C CA . ILE A 1 97 ? 16.167 5.823 -0.025 1.00 45.94 97 ILE A CA 1
ATOM 793 C C . ILE A 1 97 ? 17.536 6.470 0.159 1.00 45.94 97 ILE A C 1
ATOM 795 O O . ILE A 1 97 ? 18.315 6.531 -0.794 1.00 45.94 97 ILE A O 1
ATOM 799 N N . SER A 1 98 ? 17.817 6.996 1.348 1.00 42.22 98 SER A N 1
ATOM 800 C CA . SER A 1 98 ? 19.195 7.331 1.699 1.00 42.22 98 SER A CA 1
ATOM 801 C C . SER A 1 98 ? 20.024 6.051 1.755 1.00 42.22 98 SER A C 1
ATOM 803 O O . SER A 1 98 ? 19.491 4.950 1.898 1.00 42.22 98 SER A O 1
ATOM 805 N N . ASP A 1 99 ? 21.345 6.178 1.643 1.00 39.75 99 ASP A N 1
ATOM 806 C CA . ASP A 1 99 ? 22.271 5.036 1.600 1.00 39.75 99 ASP A CA 1
ATOM 807 C C . ASP A 1 99 ? 22.145 4.076 2.809 1.00 39.75 99 ASP A C 1
ATOM 809 O O . ASP A 1 99 ? 22.631 2.947 2.766 1.00 39.75 99 ASP A O 1
ATOM 813 N N . ASP A 1 100 ? 21.465 4.500 3.877 1.00 44.22 100 ASP A N 1
ATOM 814 C CA . ASP A 1 100 ? 21.176 3.742 5.096 1.00 44.22 100 ASP A CA 1
ATOM 815 C C . ASP A 1 100 ? 19.796 3.049 5.121 1.00 44.22 100 ASP A C 1
ATOM 817 O O . ASP A 1 100 ? 19.401 2.525 6.161 1.00 44.22 100 ASP A O 1
ATOM 821 N N . LEU A 1 101 ? 19.075 3.018 3.994 1.00 44.16 101 LEU A N 1
ATOM 822 C CA . LEU A 1 101 ? 17.719 2.465 3.840 1.00 44.16 101 LEU A CA 1
ATOM 823 C C . LEU A 1 101 ? 16.605 3.234 4.568 1.00 44.16 101 LEU A C 1
ATOM 825 O O . LEU A 1 101 ? 15.443 2.807 4.490 1.00 44.16 101 LEU A O 1
ATOM 829 N N . SER A 1 102 ? 16.915 4.360 5.219 1.00 45.94 102 SER A N 1
ATOM 830 C CA . SER A 1 102 ? 15.900 5.198 5.852 1.00 45.94 102 SER A CA 1
ATOM 831 C C . SER A 1 102 ? 15.072 5.960 4.808 1.00 45.94 102 SER A C 1
ATOM 833 O O . SER A 1 102 ? 15.524 6.253 3.697 1.00 45.94 102 SER A O 1
ATOM 835 N N . LEU A 1 103 ? 13.797 6.194 5.133 1.00 52.47 103 LEU A N 1
ATOM 836 C CA . LE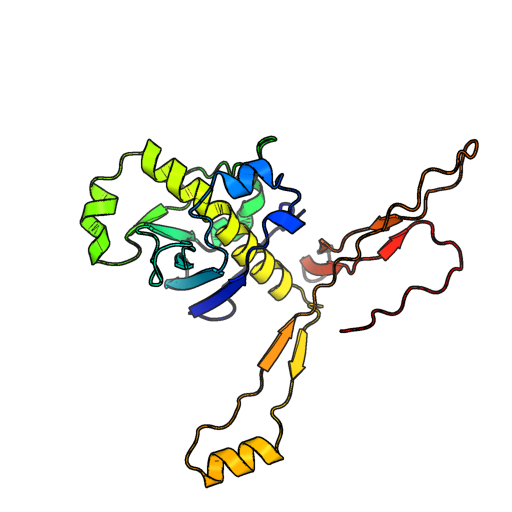U A 1 103 ? 12.907 7.021 4.324 1.00 52.47 103 LEU A CA 1
ATOM 837 C C . LEU A 1 103 ? 12.958 8.451 4.866 1.00 52.47 103 LEU A C 1
ATOM 839 O O . LEU A 1 103 ? 12.585 8.683 6.016 1.00 52.47 103 LEU A O 1
ATOM 843 N N . ASN A 1 104 ? 13.384 9.410 4.043 1.00 54.56 104 ASN A N 1
ATOM 844 C CA . ASN A 1 104 ? 13.287 10.830 4.383 1.00 54.56 104 ASN A CA 1
ATOM 845 C C . ASN A 1 104 ? 11.898 11.364 4.015 1.00 54.56 104 ASN A C 1
ATOM 847 O O . ASN A 1 104 ? 11.703 11.952 2.955 1.00 54.56 104 ASN A O 1
ATOM 851 N N . LEU A 1 105 ? 10.929 11.155 4.903 1.00 59.31 105 LEU A N 1
ATOM 852 C CA . LEU A 1 105 ? 9.586 11.715 4.776 1.00 59.31 105 LEU A CA 1
ATOM 853 C C . LEU A 1 105 ? 9.554 13.112 5.408 1.00 59.31 105 LEU A C 1
ATOM 855 O O . LEU A 1 105 ? 9.634 13.240 6.626 1.00 59.31 105 LEU A O 1
ATOM 859 N N . GLY A 1 106 ? 9.419 14.169 4.604 1.00 60.09 106 GLY A N 1
ATOM 860 C CA . GLY A 1 106 ? 9.053 15.483 5.146 1.00 60.09 106 GLY A CA 1
ATOM 861 C C . GLY A 1 106 ? 7.629 15.443 5.718 1.00 60.09 106 GLY A C 1
ATOM 862 O O . GLY A 1 106 ? 6.764 14.832 5.098 1.00 60.09 106 GLY A O 1
ATOM 863 N N . ILE A 1 107 ? 7.372 16.069 6.875 1.00 60.56 107 ILE A N 1
ATOM 864 C CA . ILE A 1 107 ? 6.053 16.076 7.543 1.00 60.56 107 ILE A CA 1
ATOM 865 C C . ILE A 1 107 ? 5.577 17.502 7.794 1.00 60.56 107 ILE A C 1
ATOM 867 O O . ILE A 1 107 ? 6.345 18.357 8.237 1.00 60.56 107 ILE A O 1
ATOM 871 N N . GLY A 1 108 ? 4.269 17.720 7.634 1.00 56.16 108 GLY A N 1
ATOM 872 C CA . GLY A 1 108 ? 3.581 18.880 8.211 1.00 56.16 108 GLY A CA 1
ATOM 873 C C . GLY A 1 108 ? 3.826 20.202 7.482 1.00 56.16 108 GLY A C 1
ATOM 874 O O . GLY A 1 108 ? 3.217 21.214 7.827 1.00 56.16 108 GLY A O 1
ATOM 875 N N . GLY A 1 109 ? 4.670 20.202 6.450 1.00 61.91 109 GLY A N 1
ATOM 876 C CA . GLY A 1 109 ? 4.784 21.280 5.479 1.00 61.91 109 GLY A CA 1
ATOM 877 C C . GLY A 1 109 ? 3.659 21.260 4.431 1.00 61.91 109 GLY A C 1
ATOM 878 O O . GLY A 1 109 ? 2.975 20.251 4.245 1.00 61.91 109 GLY A O 1
ATOM 879 N N . PRO A 1 110 ? 3.448 22.373 3.706 1.00 61.88 110 PRO A N 1
ATOM 880 C CA . PRO A 1 110 ? 2.551 22.404 2.556 1.00 61.88 110 PRO A CA 1
ATOM 881 C C . PRO A 1 110 ? 2.946 21.334 1.535 1.00 61.88 110 PRO A C 1
ATOM 883 O O . PRO A 1 110 ? 4.089 21.302 1.086 1.00 61.88 110 PRO A O 1
ATOM 886 N N . GLY A 1 111 ? 1.998 20.463 1.183 1.00 70.56 111 GLY A N 1
ATOM 887 C CA . GLY A 1 111 ? 2.277 19.336 0.301 1.00 70.56 111 GLY A CA 1
ATOM 888 C C . GLY A 1 111 ? 3.164 18.277 0.951 1.00 70.56 111 GLY A C 1
ATOM 889 O O . GLY A 1 111 ? 4.005 17.735 0.270 1.00 70.56 111 GLY A O 1
ATOM 890 N N . GLN A 1 112 ? 3.020 17.989 2.245 1.00 76.31 112 GLN A N 1
ATOM 891 C CA . GLN A 1 112 ? 3.629 16.833 2.919 1.00 76.31 112 GLN A CA 1
ATOM 892 C C . GLN A 1 112 ? 2.547 16.028 3.648 1.00 76.31 112 GLN A C 1
ATOM 894 O O . GLN A 1 112 ? 1.511 16.607 3.999 1.00 76.31 112 GLN A O 1
ATOM 899 N N . PRO A 1 113 ? 2.743 14.717 3.887 1.00 80.56 113 PRO A N 1
ATOM 900 C CA . PRO A 1 113 ? 1.785 13.931 4.647 1.00 80.56 113 PRO A CA 1
ATOM 901 C C . PRO A 1 113 ? 1.628 14.491 6.063 1.00 80.56 113 PRO A C 1
ATOM 903 O O . PRO A 1 113 ? 2.555 15.081 6.632 1.00 80.56 113 PRO A O 1
ATOM 906 N N . SER A 1 114 ? 0.445 14.293 6.638 1.00 84.25 114 SER A N 1
ATOM 907 C CA . SER A 1 114 ? 0.181 14.619 8.037 1.00 84.25 114 SER A CA 1
ATOM 908 C C . SER A 1 114 ? 0.083 13.358 8.883 1.00 84.25 114 SER A C 1
ATOM 910 O O . SER A 1 114 ? -0.391 12.314 8.435 1.00 84.25 114 SER A O 1
ATOM 912 N N . VAL A 1 115 ? 0.534 13.469 10.128 1.00 85.69 115 VAL A N 1
ATOM 913 C CA . VAL A 1 115 ? 0.412 12.418 11.138 1.00 85.69 115 VAL A CA 1
ATOM 914 C C . VAL A 1 115 ? -0.811 12.721 11.997 1.00 85.69 115 VAL A C 1
ATOM 916 O O . VAL A 1 115 ? -1.016 13.858 12.421 1.00 85.69 115 VAL A O 1
ATOM 919 N N . THR A 1 116 ? -1.645 11.715 12.238 1.00 90.06 116 THR A N 1
ATOM 920 C CA . THR A 1 116 ? -2.802 11.808 13.137 1.00 90.06 116 THR A CA 1
ATOM 921 C C . THR A 1 116 ? -2.951 10.524 13.946 1.00 90.06 116 THR A C 1
ATOM 923 O O . THR A 1 116 ? -2.269 9.537 13.680 1.00 90.06 116 THR A O 1
ATOM 926 N N . ALA A 1 117 ? -3.824 10.513 14.949 1.00 90.81 117 ALA A N 1
ATOM 927 C CA . ALA A 1 117 ? -4.104 9.310 15.721 1.00 90.81 117 ALA A CA 1
ATOM 928 C C . ALA A 1 117 ? -4.753 8.242 14.830 1.00 90.81 117 ALA A C 1
ATOM 930 O O . ALA A 1 117 ? -5.697 8.520 14.092 1.00 90.81 117 ALA A O 1
ATOM 931 N N . ALA A 1 118 ? -4.250 7.006 14.885 1.00 90.25 118 ALA A N 1
ATOM 932 C CA . ALA A 1 118 ? -4.847 5.886 14.154 1.00 90.25 118 ALA A CA 1
ATOM 933 C C . ALA A 1 118 ? -6.259 5.570 14.657 1.00 90.25 118 ALA A C 1
ATOM 935 O O . ALA A 1 118 ? -7.147 5.209 13.889 1.00 90.25 118 ALA A O 1
ATOM 936 N N . LEU A 1 119 ? -6.465 5.695 15.965 1.00 90.31 119 LEU A N 1
ATOM 937 C CA . LEU A 1 119 ? -7.731 5.449 16.638 1.00 90.31 119 LEU A CA 1
ATOM 938 C C . LEU A 1 119 ? -7.968 6.559 17.665 1.00 90.31 119 LEU A C 1
ATOM 940 O O . LEU A 1 119 ? -6.991 7.075 18.207 1.00 90.31 119 LEU A O 1
ATOM 944 N N . PRO A 1 120 ? -9.231 6.860 18.024 1.00 92.69 120 PRO A N 1
ATOM 945 C CA . PRO A 1 120 ? -9.537 7.901 19.010 1.00 92.69 120 PRO A CA 1
ATOM 946 C C . PRO A 1 120 ? -8.824 7.709 20.357 1.00 92.69 120 PRO A C 1
ATOM 948 O O . PRO A 1 120 ? -8.453 8.666 21.019 1.00 92.69 120 PRO A O 1
ATOM 951 N N . MET A 1 121 ? -8.566 6.457 20.754 1.00 93.19 121 MET A N 1
ATOM 952 C CA . MET A 1 121 ? -7.843 6.148 21.996 1.00 93.19 121 MET A CA 1
ATOM 953 C C . MET A 1 121 ? -6.368 6.575 22.002 1.00 93.19 121 MET A C 1
ATOM 955 O O . MET A 1 121 ? -5.747 6.543 23.058 1.00 93.19 121 MET A O 1
ATOM 959 N N . PHE A 1 122 ? -5.807 6.938 20.847 1.00 92.69 122 PHE A N 1
ATOM 960 C CA . PHE A 1 122 ? -4.428 7.403 20.710 1.00 92.69 122 PHE A CA 1
ATOM 961 C C . PHE A 1 122 ? -4.324 8.923 20.539 1.00 92.69 122 PHE A C 1
ATOM 963 O O . PHE A 1 122 ? -3.219 9.416 20.340 1.00 92.69 122 PHE A O 1
ATOM 970 N N . GLU A 1 123 ? -5.428 9.676 20.609 1.00 91.94 123 GLU A N 1
ATOM 971 C CA . GLU A 1 123 ? -5.410 11.139 20.441 1.00 91.94 123 GLU A CA 1
ATOM 972 C C . GLU A 1 123 ? -4.437 11.817 21.413 1.00 91.94 123 GLU A C 1
ATOM 974 O O . GLU A 1 123 ? -3.567 12.565 20.970 1.00 91.94 123 GLU A O 1
ATOM 979 N N . ASP A 1 124 ? -4.505 11.470 22.701 1.00 91.44 124 ASP A N 1
ATOM 980 C CA . ASP A 1 124 ? -3.586 11.997 23.717 1.00 91.44 124 ASP A CA 1
ATOM 981 C C . ASP A 1 124 ? -2.138 11.560 23.441 1.00 91.44 124 ASP A C 1
ATOM 983 O O . ASP A 1 124 ? -1.217 12.369 23.485 1.00 91.44 124 ASP A O 1
ATOM 987 N N . THR A 1 125 ? -1.935 10.291 23.059 1.00 88.00 125 THR A N 1
ATOM 988 C CA . THR A 1 125 ? -0.605 9.752 22.723 1.00 88.00 125 THR A CA 1
ATOM 989 C C . THR A 1 125 ? 0.048 10.503 21.566 1.00 88.00 125 THR A C 1
ATOM 991 O O . THR A 1 125 ? 1.248 10.752 21.606 1.00 88.00 125 THR A O 1
ATOM 994 N N . VAL A 1 126 ? -0.718 10.851 20.531 1.00 86.75 126 VAL A N 1
ATOM 995 C CA . VAL A 1 126 ? -0.210 11.605 19.379 1.00 86.75 126 VAL A CA 1
ATOM 996 C C . VAL A 1 126 ? -0.045 13.085 19.710 1.00 86.75 126 VAL A C 1
ATOM 998 O O . VAL A 1 126 ? 0.910 13.697 19.246 1.00 86.75 126 VAL A O 1
ATOM 1001 N N . SER A 1 127 ? -0.931 13.657 20.527 1.00 87.38 127 SER A N 1
ATOM 1002 C CA . SER A 1 127 ? -0.825 15.050 20.976 1.00 87.38 127 SER A CA 1
ATOM 1003 C C . SER A 1 127 ? 0.425 15.297 21.825 1.00 87.38 127 SER A C 1
ATOM 1005 O O . SER A 1 127 ? 1.051 16.348 21.697 1.00 87.38 127 SER A O 1
ATOM 1007 N N . ASP A 1 128 ? 0.793 14.338 22.673 1.00 88.12 128 ASP A N 1
ATOM 1008 C CA . ASP A 1 128 ? 1.960 14.427 23.557 1.00 88.12 128 ASP A CA 1
ATOM 1009 C C . ASP A 1 128 ? 3.266 13.977 22.875 1.00 88.12 128 ASP A C 1
ATOM 1011 O O . ASP A 1 128 ? 4.338 14.021 23.482 1.00 88.12 128 ASP A O 1
ATOM 1015 N N . MET A 1 129 ? 3.193 13.532 21.616 1.00 84.81 129 MET A N 1
ATOM 1016 C CA . MET A 1 129 ? 4.334 13.020 20.864 1.00 84.81 129 MET A CA 1
ATOM 1017 C C . MET A 1 129 ? 5.261 14.158 20.432 1.00 84.81 129 MET A C 1
ATOM 1019 O O . MET A 1 129 ? 4.851 15.090 19.740 1.00 84.81 129 MET A O 1
ATOM 1023 N N . ASP A 1 130 ? 6.540 14.061 20.795 1.00 83.69 130 ASP A N 1
ATOM 1024 C CA . ASP A 1 130 ? 7.556 14.964 20.264 1.00 83.69 130 ASP A CA 1
ATOM 1025 C C . ASP A 1 130 ? 7.933 14.620 18.810 1.00 83.69 130 ASP A C 1
ATOM 1027 O O . ASP A 1 130 ? 7.679 13.525 18.296 1.00 83.69 130 ASP A O 1
ATOM 1031 N N . SER A 1 131 ? 8.546 15.585 18.121 1.00 75.81 131 SER A N 1
ATOM 1032 C CA . SER A 1 131 ? 8.917 15.438 16.711 1.00 75.81 131 SER A CA 1
ATOM 1033 C C . SER A 1 131 ? 9.908 14.294 16.461 1.00 75.81 131 SER A C 1
ATOM 1035 O O . SER A 1 131 ? 9.872 13.692 15.391 1.00 75.81 131 SER A O 1
ATOM 1037 N N . GLU A 1 132 ? 10.783 13.990 17.425 1.00 78.19 132 GLU A N 1
ATOM 1038 C CA . GLU A 1 132 ? 11.786 12.923 17.306 1.00 78.19 132 GLU A CA 1
ATOM 1039 C C . GLU A 1 132 ? 11.118 11.541 17.331 1.00 78.19 132 GLU A C 1
ATOM 1041 O O . GLU A 1 132 ? 11.375 10.696 16.471 1.00 78.19 132 GLU A O 1
ATOM 1046 N N . THR A 1 133 ? 10.185 11.336 18.258 1.00 78.81 133 THR A N 1
ATOM 1047 C CA . THR A 1 133 ? 9.377 10.118 18.368 1.00 78.81 133 THR A CA 1
ATOM 1048 C C . THR A 1 133 ? 8.517 9.919 17.124 1.00 78.81 133 THR A C 1
ATOM 1050 O O . THR A 1 133 ? 8.462 8.811 16.583 1.00 78.81 133 THR A O 1
ATOM 1053 N N . ALA A 1 134 ? 7.892 10.987 16.620 1.00 72.44 134 ALA A N 1
ATOM 1054 C CA . ALA A 1 134 ? 7.114 10.935 15.384 1.00 72.44 134 ALA A CA 1
ATOM 1055 C C . ALA A 1 134 ? 7.974 10.503 14.183 1.00 72.44 134 ALA A C 1
ATOM 1057 O O . ALA A 1 134 ? 7.552 9.657 13.391 1.00 72.44 134 ALA A O 1
ATOM 1058 N N . GLU A 1 135 ? 9.200 11.021 14.068 1.00 71.81 135 GLU A N 1
ATOM 1059 C CA . GLU A 1 135 ? 10.132 10.651 13.000 1.00 71.81 135 GLU A CA 1
ATOM 1060 C C . GLU A 1 135 ? 10.546 9.171 13.079 1.00 71.81 135 GLU A C 1
ATOM 1062 O O . GLU A 1 135 ? 10.581 8.484 12.054 1.00 71.81 135 GLU A O 1
ATOM 1067 N N . ILE A 1 136 ? 10.814 8.649 14.281 1.00 72.69 136 ILE A N 1
ATOM 1068 C CA . ILE A 1 136 ? 11.169 7.235 14.495 1.00 72.69 136 ILE A CA 1
ATOM 1069 C C . ILE A 1 136 ? 10.023 6.311 14.078 1.00 72.69 136 ILE A C 1
ATOM 1071 O O . ILE A 1 136 ? 10.248 5.363 13.323 1.00 72.69 136 ILE A O 1
ATOM 1075 N N . ILE A 1 137 ? 8.797 6.586 14.534 1.00 71.81 137 ILE A N 1
ATOM 1076 C CA . ILE A 1 137 ? 7.636 5.746 14.207 1.00 71.81 137 ILE A CA 1
ATOM 1077 C C . ILE A 1 137 ? 7.374 5.773 12.698 1.00 71.81 137 ILE A C 1
ATOM 1079 O O . ILE A 1 137 ? 7.108 4.733 12.101 1.00 71.81 137 ILE A O 1
ATOM 1083 N N . MET A 1 138 ? 7.510 6.927 12.040 1.00 70.25 138 MET A N 1
ATOM 1084 C CA . MET A 1 138 ? 7.350 6.967 10.587 1.00 70.25 138 MET A CA 1
ATOM 1085 C C . MET A 1 138 ? 8.450 6.223 9.825 1.00 70.25 138 MET A C 1
ATOM 1087 O O . MET A 1 138 ? 8.163 5.646 8.776 1.00 70.25 138 MET A O 1
ATOM 1091 N N . LYS A 1 139 ? 9.696 6.227 10.317 1.00 69.69 139 LYS A N 1
ATOM 1092 C CA . LYS A 1 139 ? 10.766 5.408 9.730 1.00 69.69 139 LYS A CA 1
ATOM 1093 C C . LYS A 1 139 ? 10.436 3.917 9.816 1.00 69.69 139 LYS A C 1
ATOM 1095 O O . LYS A 1 139 ? 10.745 3.208 8.864 1.00 69.69 139 LYS A O 1
ATOM 1100 N N . ASP A 1 140 ? 9.775 3.459 10.884 1.00 73.19 140 ASP A N 1
ATOM 1101 C CA . ASP A 1 140 ? 9.261 2.081 10.962 1.00 73.19 140 ASP A CA 1
ATOM 1102 C C . ASP A 1 140 ? 8.142 1.834 9.938 1.00 73.19 140 ASP A C 1
ATOM 1104 O O . ASP A 1 140 ? 8.173 0.836 9.226 1.00 73.19 140 ASP A O 1
ATOM 1108 N N . MET A 1 141 ? 7.229 2.797 9.761 1.00 76.50 141 MET A N 1
ATOM 1109 C CA . MET A 1 141 ? 6.135 2.713 8.777 1.00 76.50 141 MET A CA 1
ATOM 1110 C C . MET A 1 141 ? 6.581 2.821 7.309 1.00 76.50 141 MET A C 1
ATOM 1112 O O . MET A 1 141 ? 5.757 2.758 6.388 1.00 76.50 141 MET A O 1
ATOM 1116 N N . ALA A 1 142 ? 7.875 3.025 7.059 1.00 74.50 142 ALA A N 1
ATOM 1117 C CA . ALA A 1 142 ? 8.419 3.137 5.717 1.00 74.50 142 ALA A CA 1
ATOM 1118 C C . ALA A 1 142 ? 8.099 1.894 4.886 1.00 74.50 142 ALA A C 1
ATOM 1120 O O . ALA A 1 142 ? 7.683 2.034 3.737 1.00 74.50 142 ALA A O 1
ATOM 1121 N N . ASP A 1 143 ? 8.254 0.699 5.462 1.00 75.44 143 ASP A N 1
ATOM 1122 C CA . ASP A 1 143 ? 8.036 -0.571 4.769 1.00 75.44 143 ASP A CA 1
ATOM 1123 C C . ASP A 1 143 ? 6.571 -0.758 4.364 1.00 75.44 143 ASP A C 1
ATOM 1125 O O . ASP A 1 143 ? 6.296 -1.158 3.227 1.00 75.44 143 ASP A O 1
ATOM 1129 N N . GLU A 1 144 ? 5.626 -0.365 5.219 1.00 83.31 144 GLU A N 1
ATOM 1130 C CA . GLU A 1 144 ? 4.202 -0.334 4.901 1.00 83.31 144 GLU A CA 1
ATOM 1131 C C . GLU A 1 144 ? 3.916 0.552 3.694 1.00 83.31 144 GLU A C 1
ATOM 1133 O O . GLU A 1 144 ? 3.190 0.152 2.779 1.00 83.31 144 GLU A O 1
ATOM 1138 N N . LEU A 1 145 ? 4.514 1.745 3.661 1.00 79.94 145 LEU A N 1
ATOM 1139 C CA . LEU A 1 145 ? 4.375 2.665 2.536 1.00 79.94 145 LEU A CA 1
ATOM 1140 C C . LEU A 1 145 ? 4.931 2.045 1.250 1.00 79.94 145 LEU A C 1
ATOM 1142 O O . LEU A 1 145 ? 4.281 2.130 0.205 1.00 79.94 145 LEU A O 1
ATOM 1146 N N . ARG A 1 146 ? 6.080 1.351 1.311 1.00 77.00 146 ARG A N 1
ATOM 1147 C CA . ARG A 1 146 ? 6.656 0.657 0.140 1.00 77.00 146 ARG A CA 1
ATOM 1148 C C . ARG A 1 146 ? 5.695 -0.392 -0.406 1.00 77.00 146 ARG A C 1
ATOM 1150 O O . ARG A 1 146 ? 5.468 -0.446 -1.617 1.00 77.00 146 ARG A O 1
ATOM 1157 N N . VAL A 1 147 ? 5.141 -1.224 0.475 1.00 82.06 147 VAL A N 1
ATOM 1158 C CA . VAL A 1 147 ? 4.220 -2.306 0.107 1.00 82.06 147 VAL A CA 1
ATOM 1159 C C . VAL A 1 147 ? 2.934 -1.732 -0.483 1.00 82.06 147 VAL A C 1
ATOM 1161 O O . VAL A 1 147 ? 2.536 -2.121 -1.585 1.00 82.06 147 VAL A O 1
ATOM 1164 N N . ALA A 1 148 ? 2.316 -0.770 0.205 1.00 85.94 148 ALA A N 1
ATOM 1165 C CA . ALA A 1 148 ? 1.077 -0.136 -0.225 1.00 85.94 148 ALA A CA 1
ATOM 1166 C C . ALA A 1 148 ? 1.231 0.528 -1.599 1.00 85.94 148 ALA A C 1
ATOM 1168 O O . ALA A 1 148 ? 0.482 0.228 -2.532 1.00 85.94 148 ALA A O 1
ATOM 1169 N N . PHE A 1 149 ? 2.233 1.390 -1.763 1.00 81.12 149 PHE A N 1
ATOM 1170 C CA . PHE A 1 149 ? 2.412 2.137 -3.005 1.00 81.12 149 PHE A CA 1
ATOM 1171 C C . PHE A 1 149 ? 2.949 1.277 -4.144 1.00 81.12 149 PHE A C 1
ATOM 1173 O O . PHE A 1 149 ? 2.509 1.446 -5.282 1.00 81.12 149 PHE A O 1
ATOM 1180 N N . GLY A 1 150 ? 3.804 0.291 -3.859 1.00 79.88 150 GLY A N 1
ATOM 1181 C CA . GLY A 1 150 ? 4.216 -0.708 -4.843 1.00 79.88 150 GLY A CA 1
ATOM 1182 C C . GLY A 1 150 ? 3.023 -1.494 -5.393 1.00 79.88 150 GLY A C 1
ATOM 1183 O O . GLY A 1 150 ? 2.879 -1.642 -6.611 1.00 79.88 150 GLY A O 1
ATOM 1184 N N . MET A 1 151 ? 2.115 -1.927 -4.513 1.00 83.19 151 MET A N 1
ATOM 1185 C CA . MET A 1 151 ? 0.882 -2.608 -4.905 1.00 83.19 151 MET A CA 1
ATOM 1186 C C . MET A 1 151 ? -0.025 -1.702 -5.746 1.00 83.19 151 MET A C 1
ATOM 1188 O O . MET A 1 151 ? -0.462 -2.118 -6.822 1.00 83.19 151 MET A O 1
ATOM 1192 N N . LEU A 1 152 ? -0.284 -0.465 -5.308 1.00 83.00 152 LEU A N 1
ATOM 1193 C CA . LEU A 1 152 ? -1.100 0.491 -6.068 1.00 83.00 152 LEU A CA 1
ATOM 1194 C C . LEU A 1 152 ? -0.482 0.806 -7.439 1.00 83.00 152 LEU A C 1
ATOM 1196 O O . LEU A 1 152 ? -1.191 0.839 -8.447 1.00 83.00 152 LEU A O 1
ATOM 1200 N N . GLY A 1 153 ? 0.843 0.950 -7.504 1.00 80.38 153 GLY A N 1
ATOM 1201 C CA . GLY A 1 153 ? 1.582 1.155 -8.745 1.00 80.38 153 GLY A CA 1
ATOM 1202 C C . GLY A 1 153 ? 1.370 0.006 -9.732 1.00 80.38 153 GLY A C 1
ATOM 1203 O O . GLY A 1 153 ? 1.024 0.241 -10.894 1.00 80.38 153 GLY A O 1
ATOM 1204 N N . ILE A 1 154 ? 1.485 -1.246 -9.282 1.00 80.81 154 ILE A N 1
ATOM 1205 C CA . ILE A 1 154 ? 1.248 -2.411 -10.146 1.00 80.81 154 ILE A CA 1
ATOM 1206 C C . ILE A 1 154 ? -0.223 -2.502 -10.565 1.00 80.81 154 ILE A C 1
ATOM 1208 O O . ILE A 1 154 ? -0.499 -2.732 -11.741 1.00 80.81 154 ILE A O 1
ATOM 1212 N N . LEU A 1 155 ? -1.170 -2.286 -9.648 1.00 83.62 155 LEU A N 1
ATOM 1213 C CA . LEU A 1 155 ? -2.604 -2.311 -9.960 1.00 83.62 155 LEU A CA 1
ATOM 1214 C C . LEU A 1 155 ? -3.016 -1.221 -10.959 1.00 83.62 155 LEU A C 1
ATOM 1216 O O . LEU A 1 155 ? -3.960 -1.423 -11.720 1.00 83.62 155 LEU A O 1
ATOM 1220 N N . SER A 1 156 ? -2.292 -0.100 -11.000 1.00 80.62 156 SER A N 1
ATOM 1221 C CA . SER A 1 156 ? -2.504 0.968 -11.983 1.00 80.62 156 SER A CA 1
ATOM 1222 C C . SER A 1 156 ? -1.987 0.631 -13.392 1.00 80.62 156 SER A C 1
ATOM 1224 O O . SER A 1 156 ? -2.294 1.334 -14.357 1.00 80.62 156 SER A O 1
ATOM 1226 N N . CYS A 1 157 ? -1.210 -0.446 -13.555 1.00 81.81 157 CYS A N 1
ATOM 1227 C CA . CYS A 1 157 ? -0.681 -0.841 -14.856 1.00 81.81 157 CYS A CA 1
ATOM 1228 C C . CYS A 1 157 ? -1.772 -1.442 -15.752 1.00 81.81 157 CYS A C 1
ATOM 1230 O O . CYS A 1 157 ? -2.454 -2.401 -15.395 1.00 81.81 157 CYS A O 1
ATOM 1232 N N . SER A 1 158 ? -1.840 -0.966 -16.996 1.00 82.62 158 SER A N 1
ATOM 1233 C CA . SER A 1 158 ? -2.795 -1.449 -18.011 1.00 82.62 158 SER A CA 1
ATOM 1234 C C . SER A 1 158 ? -2.660 -2.941 -18.353 1.00 82.62 158 SER A C 1
ATOM 1236 O O . SER A 1 158 ? -3.599 -3.555 -18.854 1.00 82.62 158 SER A O 1
ATOM 1238 N N . ASN A 1 159 ? -1.489 -3.526 -18.096 1.00 85.50 159 ASN A N 1
ATOM 1239 C CA . ASN A 1 159 ? -1.157 -4.929 -18.334 1.00 85.50 159 ASN A CA 1
ATOM 1240 C C . ASN A 1 159 ? -0.759 -5.661 -17.041 1.00 85.50 159 ASN A C 1
ATOM 1242 O O . ASN A 1 159 ? 0.054 -6.590 -17.100 1.00 85.50 159 ASN A O 1
ATOM 1246 N N . ALA A 1 160 ? -1.273 -5.222 -15.886 1.00 83.44 160 ALA A N 1
ATOM 1247 C CA . ALA A 1 160 ? -1.030 -5.889 -14.613 1.00 83.44 160 ALA A CA 1
ATOM 1248 C C . ALA A 1 160 ? -1.336 -7.401 -14.738 1.00 83.44 160 ALA A C 1
ATOM 1250 O O . ALA A 1 160 ? -2.373 -7.760 -15.306 1.00 83.44 160 ALA A O 1
ATOM 1251 N N . PRO A 1 161 ? -0.451 -8.296 -14.254 1.00 78.56 161 PRO A N 1
ATOM 1252 C CA . PRO A 1 161 ? -0.595 -9.748 -14.387 1.00 78.56 161 PRO A CA 1
ATOM 1253 C C . PRO A 1 161 ? -1.652 -10.294 -13.413 1.00 78.56 161 PRO A C 1
ATOM 1255 O O . PRO A 1 161 ? -1.337 -11.012 -12.466 1.00 78.56 161 PRO A O 1
ATOM 1258 N N . ILE A 1 162 ? -2.906 -9.896 -13.631 1.00 83.62 162 ILE A N 1
ATOM 1259 C CA . ILE A 1 162 ? -4.051 -10.220 -12.788 1.00 83.62 162 ILE A CA 1
ATOM 1260 C C . ILE A 1 162 ? -4.840 -11.363 -13.426 1.00 83.62 162 ILE A C 1
ATOM 1262 O O . ILE A 1 162 ? -5.417 -11.204 -14.503 1.00 83.62 162 ILE A O 1
ATOM 1266 N N . GLU A 1 163 ? -4.923 -12.495 -12.738 1.00 85.31 163 GLU A N 1
ATOM 1267 C CA . GLU A 1 163 ? -5.769 -13.623 -13.119 1.00 85.31 163 GLU A CA 1
ATOM 1268 C C . GLU A 1 163 ? -7.068 -13.617 -12.303 1.00 85.31 163 GLU A C 1
ATOM 1270 O O . GLU A 1 163 ? -7.086 -13.282 -11.120 1.00 85.31 163 GLU A O 1
ATOM 1275 N N . LYS A 1 164 ? -8.193 -13.960 -12.939 1.00 85.94 164 LYS A N 1
ATOM 1276 C CA . LYS A 1 164 ? -9.490 -14.090 -12.265 1.00 85.94 164 LYS A CA 1
ATOM 1277 C C . LYS A 1 164 ? -9.724 -15.552 -11.906 1.00 85.94 164 LYS A C 1
ATOM 1279 O O . LYS A 1 164 ? -9.961 -16.367 -12.795 1.00 85.94 164 LYS A O 1
ATOM 1284 N N . VAL A 1 165 ? -9.774 -15.857 -10.614 1.00 88.75 165 VAL A N 1
ATOM 1285 C CA . VAL A 1 165 ? -10.027 -17.212 -10.123 1.00 88.75 165 VAL A CA 1
ATOM 1286 C C . VAL A 1 165 ? -11.512 -17.378 -9.818 1.00 88.75 165 VAL A C 1
ATOM 1288 O O . VAL A 1 165 ? -12.066 -16.770 -8.897 1.00 88.75 165 VAL A O 1
ATOM 1291 N N . ALA A 1 166 ? -12.185 -18.193 -10.631 1.00 88.81 166 ALA A N 1
ATOM 1292 C CA . ALA A 1 166 ? -13.590 -18.517 -10.422 1.00 88.81 166 ALA A CA 1
ATOM 1293 C C . ALA A 1 166 ? -13.756 -19.444 -9.204 1.00 88.81 166 ALA A C 1
ATOM 1295 O O . ALA A 1 166 ? -12.965 -20.373 -9.020 1.00 88.81 166 ALA A O 1
ATOM 1296 N N . PRO A 1 167 ? -14.800 -19.247 -8.380 1.00 88.62 167 PRO A N 1
ATOM 1297 C CA . PRO A 1 167 ? -15.003 -20.079 -7.211 1.00 88.62 167 PRO A CA 1
ATOM 1298 C C . PRO A 1 167 ? -15.404 -21.507 -7.623 1.00 88.62 167 PRO A C 1
ATOM 1300 O O . PRO A 1 167 ? -16.128 -21.691 -8.610 1.00 88.62 167 PRO A O 1
ATOM 1303 N N . PRO A 1 168 ? -15.015 -22.544 -6.860 1.00 91.12 168 PRO A N 1
ATOM 1304 C CA . PRO A 1 168 ? -15.353 -23.918 -7.211 1.00 91.12 168 PRO A CA 1
ATOM 1305 C C . PRO A 1 168 ? -16.867 -24.165 -7.094 1.00 91.12 168 PRO A C 1
ATOM 1307 O O . PRO A 1 168 ? -17.415 -24.261 -5.993 1.00 91.12 168 PRO A O 1
ATOM 1310 N N . ALA A 1 169 ? -17.557 -24.328 -8.229 1.00 90.50 169 ALA A N 1
ATOM 1311 C CA . ALA A 1 169 ? -19.024 -24.421 -8.288 1.00 90.50 169 ALA A CA 1
ATOM 1312 C C . ALA A 1 169 ? -19.616 -25.518 -7.380 1.00 90.50 169 ALA A C 1
ATOM 1314 O O . ALA A 1 169 ? -20.622 -25.311 -6.700 1.00 90.50 169 ALA A O 1
ATOM 1315 N N . LYS A 1 170 ? -18.964 -26.689 -7.314 1.00 92.81 170 LYS A N 1
ATOM 1316 C CA . LYS A 1 170 ? -19.389 -27.800 -6.442 1.00 92.81 170 LYS A CA 1
ATOM 1317 C C . LYS A 1 170 ? -19.289 -27.442 -4.955 1.00 92.81 170 LYS A C 1
ATOM 1319 O O . LYS A 1 170 ? -20.151 -27.843 -4.173 1.00 92.81 170 LYS A O 1
ATOM 1324 N N . LEU A 1 171 ? -18.257 -26.691 -4.569 1.00 92.19 171 LEU A N 1
ATOM 1325 C CA . LEU A 1 171 ? -18.030 -26.284 -3.185 1.00 92.19 171 LEU A CA 1
ATOM 1326 C C . LEU A 1 171 ? -19.041 -25.217 -2.758 1.00 92.19 171 LEU A C 1
ATOM 1328 O O . LEU A 1 171 ? -19.630 -25.350 -1.688 1.00 92.19 171 LEU A O 1
ATOM 1332 N N . ASN A 1 172 ? -19.325 -24.233 -3.616 1.00 93.62 172 ASN A N 1
ATOM 1333 C CA . ASN A 1 172 ? -20.359 -23.229 -3.347 1.00 93.62 172 ASN A CA 1
ATOM 1334 C C . ASN A 1 172 ? -21.747 -23.851 -3.216 1.00 93.62 172 ASN A C 1
ATOM 1336 O O . ASN A 1 172 ? -22.420 -23.600 -2.222 1.00 93.62 172 ASN A O 1
ATOM 1340 N N . LYS A 1 173 ? -22.112 -24.787 -4.099 1.00 92.19 173 LYS A N 1
ATOM 1341 C CA . LYS A 1 173 ? -23.377 -25.526 -3.978 1.00 92.19 173 LYS A CA 1
ATOM 1342 C C . LYS A 1 173 ? -23.487 -26.296 -2.655 1.00 92.19 173 LYS A C 1
ATOM 1344 O O . LYS A 1 173 ? -24.572 -26.425 -2.094 1.00 92.19 173 LYS A O 1
ATOM 1349 N N . LYS A 1 174 ? -22.372 -26.828 -2.137 1.00 94.94 174 LYS A N 1
ATOM 1350 C CA . LYS A 1 174 ? -22.333 -27.480 -0.816 1.00 94.94 174 LYS A CA 1
ATOM 1351 C C . LYS A 1 174 ? -22.475 -26.465 0.323 1.00 94.94 174 LYS A C 1
ATOM 1353 O O . LYS A 1 174 ? -23.166 -26.756 1.294 1.00 94.94 174 LYS A O 1
ATOM 1358 N N . ARG A 1 175 ? -21.836 -25.296 0.212 1.00 96.12 175 ARG A N 1
ATOM 1359 C CA . ARG A 1 175 ? -21.916 -24.209 1.202 1.00 96.12 175 ARG A CA 1
ATOM 1360 C C . ARG A 1 175 ? -23.326 -23.631 1.293 1.00 96.12 175 ARG A C 1
ATOM 1362 O O . ARG A 1 175 ? -23.844 -23.544 2.398 1.00 96.12 175 ARG A O 1
ATOM 1369 N N . GLU A 1 176 ? -23.968 -23.376 0.158 1.00 94.25 176 GLU A N 1
ATOM 1370 C CA . GLU A 1 176 ? -25.360 -22.915 0.077 1.00 94.25 176 GLU A CA 1
ATOM 1371 C C . GLU A 1 176 ? -26.319 -23.892 0.762 1.00 94.25 176 GLU A C 1
ATOM 1373 O O . GLU A 1 176 ? -27.100 -23.494 1.621 1.00 94.25 176 GLU A O 1
ATOM 1378 N N . LYS A 1 177 ? -26.200 -25.195 0.469 1.00 94.31 177 LYS A N 1
ATOM 1379 C CA . LYS A 1 177 ? -26.993 -26.237 1.147 1.00 94.31 177 LYS A CA 1
ATOM 1380 C C . LYS A 1 177 ? -26.774 -26.282 2.660 1.00 94.31 177 LYS A C 1
ATOM 1382 O O . LYS A 1 177 ? -27.654 -26.731 3.382 1.00 94.31 177 LYS A O 1
ATOM 1387 N N . ALA A 1 178 ? -25.603 -25.858 3.129 1.00 94.88 178 ALA A N 1
ATOM 1388 C CA . ALA A 1 178 ? -25.258 -25.787 4.543 1.00 94.88 178 ALA A CA 1
ATOM 1389 C C . ALA A 1 178 ? -25.582 -24.420 5.180 1.00 94.88 178 ALA A C 1
ATOM 1391 O O . ALA A 1 178 ? -25.147 -24.172 6.302 1.00 94.88 178 ALA A O 1
ATOM 1392 N N . GLY A 1 179 ? -26.277 -23.518 4.471 1.00 95.12 179 GLY A N 1
ATOM 1393 C CA . GLY A 1 179 ? -26.598 -22.170 4.954 1.00 95.12 179 GLY A CA 1
ATOM 1394 C C . GLY A 1 179 ? -25.383 -21.246 5.094 1.00 95.12 179 GLY A C 1
ATOM 1395 O O . GLY A 1 179 ? -25.443 -20.254 5.813 1.00 95.12 179 GLY A O 1
ATOM 1396 N N . LYS A 1 180 ? -24.257 -21.571 4.447 1.00 94.62 180 LYS A N 1
ATOM 1397 C CA . LYS A 1 180 ? -23.009 -20.796 4.502 1.00 94.62 180 LYS A CA 1
ATOM 1398 C C . LYS A 1 180 ? -22.878 -19.897 3.275 1.00 94.62 180 LYS A C 1
ATOM 1400 O O . LYS A 1 180 ? -23.201 -20.317 2.166 1.00 94.62 180 LYS A O 1
ATOM 1405 N N . ALA A 1 181 ? -22.307 -18.706 3.462 1.00 91.19 181 ALA A N 1
ATOM 1406 C CA . ALA A 1 181 ? -22.029 -17.775 2.369 1.00 91.19 181 ALA A CA 1
ATOM 1407 C C . ALA A 1 181 ? -21.141 -18.422 1.281 1.00 91.19 181 ALA A C 1
ATOM 1409 O O . ALA A 1 181 ? -20.190 -19.135 1.634 1.00 91.19 181 ALA A O 1
ATOM 1410 N N . PRO A 1 182 ? -21.415 -18.205 -0.017 1.00 90.81 182 PRO A N 1
ATOM 1411 C CA . PRO A 1 182 ? -20.596 -18.736 -1.103 1.00 90.81 182 PRO A CA 1
ATOM 1412 C C . PRO A 1 182 ? -19.189 -18.125 -1.085 1.00 90.81 182 PRO A C 1
ATOM 1414 O O . PRO A 1 182 ? -18.980 -17.011 -0.613 1.00 90.81 182 PRO A O 1
ATOM 1417 N N . ILE A 1 183 ? -18.213 -18.866 -1.604 1.00 91.06 183 ILE A N 1
ATOM 1418 C CA . ILE A 1 183 ? -16.863 -18.352 -1.844 1.00 91.06 183 ILE A CA 1
ATOM 1419 C C . ILE A 1 183 ? -16.955 -17.365 -3.017 1.00 91.06 183 ILE A C 1
ATOM 1421 O O . ILE A 1 183 ? -17.492 -17.745 -4.068 1.00 91.06 183 ILE A O 1
ATOM 1425 N N . PRO A 1 184 ? -16.479 -16.118 -2.858 1.00 89.31 184 PRO A N 1
ATOM 1426 C CA . PRO A 1 184 ? -16.524 -15.126 -3.921 1.00 89.31 184 PRO A CA 1
ATOM 1427 C C . PRO A 1 184 ? -15.518 -15.456 -5.029 1.00 89.31 184 PRO A C 1
ATOM 1429 O O . PRO A 1 184 ? -14.577 -16.227 -4.848 1.00 89.31 184 PRO A O 1
ATOM 1432 N N . THR A 1 185 ? -15.707 -14.840 -6.195 1.00 88.06 185 THR A N 1
ATOM 1433 C C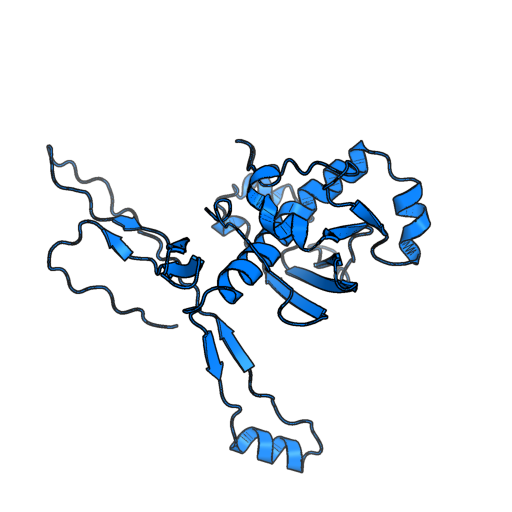A . THR A 1 185 ? -14.626 -14.766 -7.187 1.00 88.06 185 THR A CA 1
ATOM 1434 C C . THR A 1 185 ? -13.554 -13.825 -6.656 1.00 88.06 185 THR A C 1
ATOM 1436 O O . THR A 1 185 ? -13.887 -12.727 -6.216 1.00 88.06 185 THR A O 1
ATOM 1439 N N . TYR A 1 186 ? -12.290 -14.222 -6.745 1.00 85.69 186 TYR A N 1
ATOM 1440 C CA . TYR A 1 186 ? -11.157 -13.373 -6.390 1.00 85.69 186 TYR A CA 1
ATOM 1441 C C . TYR A 1 186 ? -10.198 -13.225 -7.572 1.00 85.69 186 TYR A C 1
ATOM 1443 O O . TYR A 1 186 ? -10.356 -13.861 -8.619 1.00 85.69 186 TYR A O 1
ATOM 1451 N N . ARG A 1 187 ? -9.245 -12.307 -7.432 1.00 84.25 187 ARG A N 1
ATOM 1452 C CA . ARG A 1 187 ? -8.210 -12.040 -8.426 1.00 84.25 187 ARG A CA 1
ATOM 1453 C C . ARG A 1 187 ? -6.844 -12.273 -7.795 1.00 84.25 187 ARG A C 1
ATOM 1455 O O . ARG A 1 187 ? -6.658 -11.908 -6.639 1.00 84.25 187 ARG A O 1
ATOM 1462 N N . THR A 1 188 ? -5.916 -12.852 -8.540 1.00 83.62 188 THR A N 1
ATOM 1463 C CA . THR A 1 188 ? -4.534 -13.074 -8.107 1.00 83.62 188 THR A CA 1
ATOM 1464 C C . THR A 1 188 ? -3.601 -12.215 -8.946 1.00 83.62 188 THR A C 1
ATOM 1466 O O . THR A 1 188 ? -3.723 -12.168 -10.167 1.00 83.62 188 THR A O 1
ATOM 1469 N N . LEU A 1 189 ? -2.696 -11.490 -8.290 1.00 82.19 189 LEU A N 1
ATOM 1470 C CA . LEU A 1 189 ? -1.649 -10.709 -8.942 1.00 82.19 189 LEU A CA 1
ATOM 1471 C C . LEU A 1 189 ? -0.339 -11.494 -8.839 1.00 82.19 189 LEU A C 1
ATOM 1473 O O . LEU A 1 189 ? 0.146 -11.725 -7.737 1.00 82.19 189 LEU A O 1
ATOM 1477 N N . HIS A 1 190 ? 0.237 -11.887 -9.975 1.00 78.06 190 HIS A N 1
ATOM 1478 C CA . HIS A 1 190 ? 1.469 -12.680 -10.003 1.00 78.06 190 HIS A CA 1
ATOM 1479 C C . HIS A 1 190 ? 2.673 -11.808 -10.372 1.00 78.06 190 HIS A C 1
ATOM 1481 O O . HIS A 1 190 ? 2.861 -11.447 -11.537 1.00 78.06 190 HIS A O 1
ATOM 1487 N N . VAL A 1 191 ? 3.507 -11.488 -9.383 1.00 72.50 191 VAL A N 1
ATOM 1488 C CA . VAL A 1 191 ? 4.772 -10.765 -9.570 1.00 72.50 191 VAL A CA 1
ATOM 1489 C C . VAL A 1 191 ? 5.913 -11.715 -9.227 1.00 72.50 191 VAL A C 1
ATOM 1491 O O . VAL A 1 191 ? 6.174 -11.985 -8.064 1.00 72.50 191 VAL A O 1
ATOM 1494 N N . THR A 1 192 ? 6.568 -12.269 -10.243 1.00 65.56 192 THR A N 1
ATOM 1495 C CA . THR A 1 192 ? 7.709 -13.176 -10.058 1.00 65.56 192 THR A CA 1
ATOM 1496 C C . THR A 1 192 ? 9.007 -12.379 -10.043 1.00 65.56 192 THR A C 1
ATOM 1498 O O . THR A 1 192 ? 9.251 -11.626 -10.990 1.00 65.56 192 THR A O 1
ATOM 1501 N N . ASP A 1 193 ? 9.863 -12.581 -9.042 1.00 56.25 193 ASP A N 1
ATOM 1502 C CA . ASP A 1 193 ? 11.269 -12.178 -9.120 1.00 56.25 193 ASP A CA 1
ATOM 1503 C C . ASP A 1 193 ? 12.119 -13.412 -9.446 1.00 56.25 193 ASP A C 1
ATOM 1505 O O . ASP A 1 193 ? 11.951 -14.482 -8.861 1.00 56.25 193 ASP A O 1
ATOM 1509 N N . HIS A 1 194 ? 13.002 -13.297 -10.436 1.00 56.00 194 HIS A N 1
ATOM 1510 C CA . HIS A 1 194 ? 13.915 -14.381 -10.788 1.00 56.00 194 HIS A CA 1
ATOM 1511 C C . HIS A 1 194 ? 15.268 -14.080 -10.160 1.00 56.00 194 HIS A C 1
ATOM 1513 O O . HIS A 1 194 ? 16.004 -13.208 -10.625 1.00 56.00 194 HIS A O 1
ATOM 1519 N N . THR A 1 195 ? 15.618 -14.820 -9.110 1.00 47.84 195 THR A N 1
ATOM 1520 C CA . THR A 1 195 ? 16.965 -14.767 -8.551 1.00 47.84 195 THR A CA 1
ATOM 1521 C C . THR A 1 195 ? 17.923 -15.456 -9.521 1.00 47.84 195 THR A C 1
ATOM 1523 O O . THR A 1 195 ? 17.847 -16.657 -9.789 1.00 47.84 195 THR A O 1
ATOM 1526 N N . SER A 1 196 ? 18.854 -14.694 -10.097 1.00 45.75 196 SER A N 1
ATOM 1527 C CA . SER A 1 196 ? 20.008 -15.300 -10.752 1.00 45.75 196 SER A CA 1
ATOM 1528 C C . SER A 1 196 ? 20.866 -15.942 -9.665 1.00 45.75 196 SER A C 1
ATOM 1530 O O . SER A 1 196 ? 21.545 -15.228 -8.928 1.00 45.75 196 SER A O 1
ATOM 1532 N N . ARG A 1 197 ? 20.881 -17.276 -9.561 1.00 42.19 197 ARG A N 1
ATOM 1533 C CA . ARG A 1 197 ? 21.999 -17.947 -8.885 1.00 42.19 197 ARG A CA 1
ATOM 1534 C C . ARG A 1 197 ? 23.271 -17.535 -9.620 1.00 42.19 197 ARG A C 1
ATOM 1536 O O . ARG A 1 197 ? 23.407 -17.814 -10.813 1.00 42.19 197 ARG A O 1
ATOM 1543 N N . SER A 1 198 ? 24.170 -16.828 -8.938 1.00 43.06 198 SER A N 1
ATOM 1544 C CA . SER A 1 198 ? 25.509 -16.569 -9.455 1.00 43.06 198 SER A CA 1
ATOM 1545 C C . SER A 1 198 ? 26.246 -17.905 -9.501 1.00 43.06 198 SER A C 1
ATOM 1547 O O . SER A 1 198 ? 26.852 -18.353 -8.533 1.00 43.06 198 SER A O 1
ATOM 1549 N N . ASN A 1 199 ? 26.158 -18.603 -10.632 1.00 44.16 199 ASN A N 1
ATOM 1550 C CA . ASN A 1 199 ? 27.067 -19.713 -10.871 1.00 44.16 199 ASN A CA 1
ATOM 1551 C C . ASN A 1 199 ? 28.487 -19.135 -10.882 1.00 44.16 199 ASN A C 1
ATOM 1553 O O . ASN A 1 199 ? 28.743 -18.120 -11.535 1.00 44.16 199 ASN A O 1
ATOM 1557 N N . GLY A 1 200 ? 29.352 -19.740 -10.065 1.00 46.12 200 GLY A N 1
ATOM 1558 C CA . GLY A 1 200 ? 30.654 -19.220 -9.666 1.00 46.12 200 GLY A CA 1
ATOM 1559 C C . GLY A 1 200 ? 31.507 -18.697 -10.818 1.00 46.12 200 GLY A C 1
ATOM 1560 O O . GLY A 1 200 ? 31.420 -19.151 -11.958 1.00 46.12 200 GLY A O 1
ATOM 1561 N N . SER A 1 201 ? 32.353 -17.722 -10.494 1.00 44.75 201 SER A N 1
ATOM 1562 C CA . SER A 1 201 ? 33.277 -17.085 -11.423 1.00 44.75 201 SER A CA 1
ATOM 1563 C C . SER A 1 201 ? 34.241 -18.102 -12.046 1.00 44.75 201 SER A C 1
ATOM 1565 O O . SER A 1 201 ? 35.304 -18.389 -11.496 1.00 44.75 201 SER A O 1
ATOM 1567 N N . SER A 1 202 ? 33.913 -18.619 -13.225 1.00 46.88 202 SER A N 1
ATOM 1568 C CA . SER A 1 202 ? 34.905 -19.220 -14.111 1.00 46.88 202 SER A CA 1
ATOM 1569 C C . SER A 1 202 ? 35.569 -18.094 -14.900 1.00 46.88 202 SER A C 1
ATOM 1571 O O . SER A 1 202 ? 34.917 -17.409 -15.692 1.00 46.88 202 SER A O 1
ATOM 1573 N N . GLY A 1 203 ? 36.854 -17.864 -14.627 1.00 52.66 203 GLY A N 1
ATOM 1574 C CA . GLY A 1 203 ? 37.678 -16.878 -15.318 1.00 52.66 203 GLY A CA 1
ATOM 1575 C C . GLY A 1 203 ? 37.674 -17.104 -16.830 1.00 52.66 203 GLY A C 1
ATOM 1576 O O . GLY A 1 203 ? 38.014 -18.182 -17.306 1.00 52.66 203 GLY A O 1
ATOM 1577 N N . GLY A 1 204 ? 37.286 -16.072 -17.574 1.00 51.41 204 GLY A N 1
ATOM 1578 C CA . GLY A 1 204 ? 37.331 -16.025 -19.030 1.00 51.41 204 GLY A CA 1
ATOM 1579 C C . GLY A 1 204 ? 37.666 -14.605 -19.468 1.00 51.41 204 GLY A C 1
ATOM 1580 O O . GLY A 1 204 ? 37.076 -13.641 -18.973 1.00 51.41 204 GLY A O 1
ATOM 1581 N N . SER A 1 205 ? 38.663 -14.476 -20.337 1.00 55.59 205 SER A N 1
ATOM 1582 C CA . SER A 1 205 ? 39.142 -13.208 -20.873 1.00 55.59 205 SER A CA 1
ATOM 1583 C C . SER A 1 205 ? 38.086 -12.545 -21.766 1.00 55.59 205 SER A C 1
ATOM 1585 O O . SER A 1 205 ? 37.465 -13.187 -22.602 1.00 55.59 205 SER A O 1
ATOM 1587 N N . HIS A 1 206 ? 37.896 -11.246 -21.532 1.00 53.06 206 HIS A N 1
ATOM 1588 C CA . HIS A 1 206 ? 37.291 -10.213 -22.379 1.00 53.06 206 HIS A CA 1
ATOM 1589 C C . HIS A 1 206 ? 36.172 -10.567 -23.395 1.00 53.06 206 HIS A C 1
ATOM 1591 O O . HIS A 1 206 ? 36.389 -11.190 -24.428 1.00 53.06 206 HIS A O 1
ATOM 1597 N N . SER A 1 207 ? 35.028 -9.899 -23.171 1.00 54.53 207 SER A N 1
ATOM 1598 C CA . SER A 1 207 ? 34.160 -9.299 -24.206 1.00 54.53 207 SER A CA 1
ATOM 1599 C C . SER A 1 207 ? 33.032 -10.137 -24.826 1.00 54.53 207 SER A C 1
ATOM 1601 O O . SER A 1 207 ? 32.830 -10.108 -26.036 1.00 54.53 207 SER A O 1
ATOM 1603 N N . SER A 1 208 ? 32.183 -10.756 -24.000 1.00 56.19 208 SER A N 1
ATOM 1604 C CA . SER A 1 208 ? 30.770 -10.958 -24.373 1.00 56.19 208 SER A CA 1
ATOM 1605 C C . SER A 1 208 ? 29.842 -10.358 -23.303 1.00 56.19 208 SER A C 1
ATOM 1607 O O . SER A 1 208 ? 30.198 -10.378 -22.119 1.00 56.19 208 SER A O 1
ATOM 1609 N N . PRO A 1 209 ? 28.686 -9.763 -23.674 1.00 69.12 209 PRO A N 1
ATOM 1610 C CA . PRO A 1 209 ? 27.709 -9.290 -22.699 1.00 69.12 209 PRO A CA 1
ATOM 1611 C C . PRO A 1 209 ? 27.307 -10.436 -21.771 1.00 69.12 209 PRO A C 1
ATOM 1613 O O . PRO A 1 209 ? 26.866 -11.486 -22.235 1.00 69.12 209 PRO A O 1
ATOM 1616 N N . ARG A 1 210 ? 27.466 -10.246 -20.458 1.00 71.56 210 ARG A N 1
ATOM 1617 C CA . ARG A 1 210 ? 27.108 -11.271 -19.472 1.00 71.56 210 ARG A CA 1
ATOM 1618 C C . ARG A 1 210 ? 25.602 -11.512 -19.495 1.00 71.56 210 ARG A C 1
ATOM 1620 O O . ARG A 1 210 ? 24.823 -10.558 -19.394 1.00 71.56 210 ARG A O 1
ATOM 1627 N N . THR A 1 211 ? 25.211 -12.782 -19.560 1.00 77.94 211 THR A N 1
ATOM 1628 C CA . THR A 1 211 ? 23.819 -13.179 -19.372 1.00 77.94 211 THR A CA 1
ATOM 1629 C C . THR A 1 211 ? 23.380 -12.826 -17.952 1.00 77.94 211 THR A C 1
ATOM 1631 O O . THR A 1 211 ? 23.972 -13.305 -16.987 1.00 77.94 211 THR A O 1
ATOM 1634 N N . HIS A 1 212 ? 22.365 -11.977 -17.809 1.00 77.62 212 HIS A N 1
ATOM 1635 C CA . HIS A 1 212 ? 21.822 -11.597 -16.504 1.00 77.62 212 HIS A CA 1
ATOM 1636 C C . HIS A 1 212 ? 20.306 -11.427 -16.555 1.00 77.62 212 HIS A C 1
ATOM 1638 O O . HIS A 1 212 ? 19.730 -11.143 -17.606 1.00 77.62 212 HIS A O 1
ATOM 1644 N N . TRP A 1 213 ? 19.660 -11.580 -15.401 1.00 76.25 213 TRP A N 1
ATOM 1645 C CA . TRP A 1 213 ? 18.259 -11.216 -15.239 1.00 76.25 213 TRP A CA 1
ATOM 1646 C C . TRP A 1 213 ? 18.139 -9.715 -15.017 1.00 76.25 213 TRP A C 1
ATOM 1648 O O . TRP A 1 213 ? 18.751 -9.148 -14.114 1.00 76.25 213 TRP A O 1
ATOM 1658 N N . ARG A 1 214 ? 17.314 -9.071 -15.835 1.00 79.50 214 ARG A N 1
ATOM 1659 C CA . ARG A 1 214 ? 16.834 -7.721 -15.578 1.00 79.50 214 ARG A CA 1
ATOM 1660 C C . ARG A 1 214 ? 15.508 -7.821 -14.837 1.00 79.50 214 ARG A C 1
ATOM 1662 O O . ARG A 1 214 ? 14.581 -8.460 -15.342 1.00 79.50 214 ARG A O 1
ATOM 1669 N N . ARG A 1 215 ? 15.429 -7.185 -13.666 1.00 75.38 215 ARG A N 1
ATOM 1670 C CA . ARG A 1 215 ? 14.232 -7.165 -12.814 1.00 75.38 215 ARG A CA 1
ATOM 1671 C C . ARG A 1 215 ? 13.027 -6.551 -13.533 1.00 75.38 215 ARG A C 1
ATOM 1673 O O . ARG A 1 215 ? 13.168 -5.720 -14.441 1.00 75.38 215 ARG A O 1
ATOM 1680 N N . GLY A 1 216 ? 11.837 -6.974 -13.113 1.00 75.62 216 GLY A N 1
ATOM 1681 C CA . GLY A 1 216 ? 10.597 -6.322 -13.518 1.00 75.62 216 GLY A CA 1
ATOM 1682 C C . GLY A 1 216 ? 10.528 -4.894 -12.973 1.00 75.62 216 GLY A C 1
ATOM 1683 O O . GLY A 1 216 ? 11.103 -4.601 -11.929 1.00 75.62 216 GLY A O 1
ATOM 1684 N N . HIS A 1 217 ? 9.882 -3.993 -13.706 1.00 80.31 217 HIS A N 1
ATOM 1685 C CA . HIS A 1 217 ? 9.692 -2.594 -13.302 1.00 80.31 217 HIS A CA 1
ATOM 1686 C C . HIS A 1 217 ? 8.469 -2.012 -14.009 1.00 80.31 217 HIS A C 1
ATOM 1688 O O . HIS A 1 217 ? 8.064 -2.480 -15.079 1.00 80.31 217 HIS A O 1
ATOM 1694 N N . ILE A 1 218 ? 7.884 -0.978 -13.413 1.00 80.25 218 ILE A N 1
ATOM 1695 C CA . ILE A 1 218 ? 6.850 -0.169 -14.055 1.00 80.25 218 ILE A CA 1
ATOM 1696 C C . ILE A 1 218 ? 7.535 0.757 -15.062 1.00 80.25 218 ILE A C 1
ATOM 1698 O O . ILE A 1 218 ? 8.628 1.260 -14.820 1.00 80.25 218 ILE A O 1
ATOM 1702 N N . ARG A 1 219 ? 6.906 0.957 -16.218 1.00 80.69 219 ARG A N 1
ATOM 1703 C CA . ARG A 1 219 ? 7.352 1.903 -17.235 1.00 80.69 219 ARG A CA 1
ATOM 1704 C C . ARG A 1 219 ? 6.190 2.767 -17.700 1.00 80.69 219 ARG A C 1
ATOM 1706 O O . ARG A 1 219 ? 5.161 2.242 -18.134 1.00 80.69 219 ARG A O 1
ATOM 1713 N N . ASN A 1 220 ? 6.419 4.074 -17.711 1.00 81.69 220 ASN A N 1
ATOM 1714 C CA . ASN A 1 220 ? 5.560 5.046 -18.374 1.00 81.69 220 ASN A CA 1
ATOM 1715 C C . ASN A 1 220 ? 5.827 5.016 -19.883 1.00 81.69 220 ASN A C 1
ATOM 1717 O O . ASN A 1 220 ? 6.964 5.154 -20.344 1.00 81.69 220 ASN A O 1
ATOM 1721 N N . GLN A 1 221 ? 4.783 4.765 -20.671 1.00 79.81 221 GLN A N 1
ATOM 1722 C CA . GLN A 1 221 ? 4.853 4.746 -22.127 1.00 79.81 221 GLN A CA 1
ATOM 1723 C C . GLN A 1 221 ? 4.012 5.900 -22.695 1.00 79.81 221 GLN A C 1
ATOM 1725 O O . GLN A 1 221 ? 2.786 5.866 -22.563 1.00 79.81 221 GLN A O 1
ATOM 1730 N N . PRO A 1 222 ? 4.634 6.882 -23.374 1.00 84.38 222 PRO A N 1
ATOM 1731 C CA . PRO A 1 222 ? 3.902 7.917 -24.094 1.00 84.38 222 PRO A CA 1
ATOM 1732 C C . PRO A 1 222 ? 3.057 7.315 -25.221 1.00 84.38 222 PRO A C 1
ATOM 1734 O O . PRO A 1 222 ? 3.516 6.449 -25.974 1.00 84.38 222 PRO A O 1
ATOM 1737 N N . THR A 1 223 ? 1.821 7.782 -25.358 1.00 81.69 223 THR A N 1
ATOM 1738 C CA . THR A 1 223 ? 0.900 7.430 -26.444 1.00 81.69 223 THR A CA 1
ATOM 1739 C C . THR A 1 223 ? 0.224 8.685 -26.988 1.00 81.69 223 THR A C 1
ATOM 1741 O O . THR A 1 223 ? 0.238 9.736 -26.353 1.00 81.69 223 THR A O 1
ATOM 1744 N N . ALA A 1 224 ? -0.449 8.570 -28.136 1.00 82.56 224 ALA A N 1
ATOM 1745 C CA . ALA A 1 224 ? -1.240 9.670 -28.695 1.00 82.56 224 ALA A CA 1
ATOM 1746 C C . ALA A 1 224 ? -2.390 10.146 -27.778 1.00 82.56 224 ALA A C 1
ATOM 1748 O O . ALA A 1 224 ? -2.932 11.222 -27.998 1.00 82.56 224 ALA A O 1
ATOM 1749 N N . LYS A 1 225 ? -2.779 9.347 -26.771 1.00 80.75 225 LYS A N 1
ATOM 1750 C CA . LYS A 1 225 ? -3.854 9.651 -25.811 1.00 80.75 225 LYS A CA 1
ATOM 1751 C C . LYS A 1 225 ? -3.333 10.029 -24.416 1.00 80.75 225 LYS A C 1
ATOM 1753 O O . LYS A 1 225 ? -4.127 10.083 -23.485 1.00 80.75 225 LYS A O 1
ATOM 1758 N N . GLY A 1 226 ? -2.025 10.244 -24.266 1.00 79.62 226 GLY A N 1
ATOM 1759 C CA . GLY A 1 226 ? -1.368 10.488 -22.979 1.00 79.62 226 GLY A CA 1
ATOM 1760 C C . GLY A 1 226 ? -0.428 9.353 -22.571 1.00 79.62 226 GLY A C 1
ATOM 1761 O O . GLY A 1 226 ? -0.036 8.525 -23.399 1.00 79.62 226 GLY A O 1
ATOM 1762 N N . VAL A 1 227 ? -0.045 9.311 -21.300 1.00 77.56 227 VAL A N 1
ATOM 1763 C CA . VAL A 1 227 ? 0.884 8.311 -20.757 1.00 77.56 227 VAL A CA 1
ATOM 1764 C C . VAL A 1 227 ? 0.112 7.087 -20.262 1.00 77.56 227 VAL A C 1
ATOM 1766 O O . VAL A 1 227 ? -0.880 7.214 -19.553 1.00 77.56 227 VAL A O 1
ATOM 1769 N N . ILE A 1 228 ? 0.564 5.884 -20.629 1.00 79.31 228 ILE A N 1
ATOM 1770 C CA . ILE A 1 228 ? 0.056 4.630 -20.053 1.00 79.31 228 ILE A CA 1
ATOM 1771 C C . ILE A 1 228 ? 1.139 3.951 -19.218 1.00 79.31 228 ILE A C 1
ATOM 1773 O O . ILE A 1 228 ? 2.288 3.842 -19.651 1.00 79.31 228 ILE A O 1
ATOM 1777 N N . ARG A 1 229 ? 0.762 3.425 -18.050 1.00 80.00 229 ARG A N 1
ATOM 1778 C CA . ARG A 1 229 ? 1.641 2.578 -17.237 1.00 80.00 229 ARG A CA 1
ATOM 1779 C C . ARG A 1 229 ? 1.612 1.139 -17.717 1.00 80.00 229 ARG A C 1
ATOM 1781 O O . ARG A 1 229 ? 0.542 0.555 -17.947 1.00 80.00 229 ARG A O 1
ATOM 1788 N N . LYS A 1 230 ? 2.803 0.561 -17.842 1.00 82.12 230 LYS A N 1
ATOM 1789 C CA . LYS A 1 230 ? 2.992 -0.858 -18.126 1.00 82.12 230 LYS A CA 1
ATOM 1790 C C . LYS A 1 230 ? 3.933 -1.499 -17.126 1.00 82.12 230 LYS A C 1
ATOM 1792 O O . LYS A 1 230 ? 5.037 -1.015 -16.908 1.00 82.12 230 LYS A O 1
ATOM 1797 N N . TRP A 1 231 ? 3.530 -2.653 -16.617 1.00 84.31 231 TRP A N 1
ATOM 1798 C CA . TRP A 1 231 ? 4.426 -3.579 -15.954 1.00 84.31 231 TRP A CA 1
ATOM 1799 C C . TRP A 1 231 ? 5.303 -4.261 -17.004 1.00 84.31 231 TRP A C 1
ATOM 1801 O O . TRP A 1 231 ? 4.810 -4.964 -17.896 1.00 84.31 231 TRP A O 1
ATOM 1811 N N . ILE A 1 232 ? 6.610 -4.047 -16.920 1.00 83.19 232 ILE A N 1
ATOM 1812 C CA . ILE A 1 232 ? 7.593 -4.738 -17.741 1.00 83.19 232 ILE A CA 1
ATOM 1813 C C . ILE A 1 232 ? 8.048 -5.966 -16.968 1.00 83.19 232 ILE A C 1
ATOM 1815 O O . ILE A 1 232 ? 8.661 -5.851 -15.911 1.00 83.19 232 ILE A O 1
ATOM 1819 N N . LYS A 1 233 ? 7.742 -7.148 -17.510 1.00 81.75 233 LYS A N 1
ATOM 1820 C CA . LYS A 1 233 ? 8.131 -8.421 -16.900 1.00 81.75 233 LYS A CA 1
ATOM 1821 C C . LYS A 1 233 ? 9.662 -8.532 -16.790 1.00 81.75 233 LYS A C 1
ATOM 1823 O O . LYS A 1 233 ? 10.363 -8.013 -17.671 1.00 81.75 233 LYS A O 1
ATOM 1828 N N . PRO A 1 234 ? 10.180 -9.230 -15.762 1.00 79.50 234 PRO A N 1
ATOM 1829 C CA . PRO A 1 234 ? 11.586 -9.600 -15.722 1.00 79.50 234 PRO A CA 1
ATOM 1830 C C . PRO A 1 234 ? 11.995 -10.326 -17.008 1.00 79.50 234 PRO A C 1
ATOM 1832 O O . PRO A 1 234 ? 11.210 -11.076 -17.590 1.00 79.50 234 PRO A O 1
ATOM 1835 N N . THR A 1 235 ? 13.218 -10.092 -17.477 1.00 78.75 235 THR A N 1
ATOM 1836 C CA . THR A 1 235 ? 13.717 -10.689 -18.725 1.00 78.75 235 THR A CA 1
ATOM 1837 C C . THR A 1 235 ? 15.197 -11.014 -18.621 1.00 78.75 235 THR A C 1
ATOM 1839 O O . THR A 1 235 ? 15.956 -10.262 -18.012 1.00 78.75 235 THR A O 1
ATOM 1842 N N . ILE A 1 236 ? 15.623 -12.099 -19.266 1.00 81.25 236 ILE A N 1
ATOM 1843 C CA . ILE A 1 236 ? 17.045 -12.389 -19.464 1.00 81.25 236 ILE A CA 1
ATOM 1844 C C . ILE A 1 236 ? 17.598 -11.432 -20.524 1.00 81.25 236 ILE A C 1
ATOM 1846 O O . ILE A 1 236 ? 16.995 -11.243 -21.582 1.00 81.25 236 ILE A O 1
ATOM 1850 N N . ILE A 1 237 ? 18.751 -10.838 -20.238 1.00 80.19 237 ILE A N 1
ATOM 1851 C CA . ILE A 1 237 ? 19.555 -10.036 -21.160 1.00 80.19 237 ILE A CA 1
ATOM 1852 C C . ILE A 1 237 ? 20.832 -10.813 -21.466 1.00 80.19 237 ILE A C 1
ATOM 1854 O O . ILE A 1 237 ? 21.415 -11.403 -20.564 1.00 80.19 237 ILE A O 1
ATOM 1858 N N . GLY A 1 238 ? 21.270 -10.822 -22.728 1.00 74.06 238 GLY A N 1
ATOM 1859 C CA . GLY A 1 238 ? 22.508 -11.500 -23.134 1.00 74.06 238 GLY A CA 1
ATOM 1860 C C . GLY A 1 238 ? 22.420 -13.031 -23.178 1.00 74.06 238 GLY A C 1
ATOM 1861 O O . GLY A 1 238 ? 23.436 -13.691 -23.006 1.00 74.06 238 GLY A O 1
ATOM 1862 N N . GLY A 1 239 ? 21.225 -13.607 -23.368 1.00 65.19 239 GLY A N 1
ATOM 1863 C CA . GLY A 1 239 ? 21.013 -15.065 -23.432 1.00 65.19 239 GLY A CA 1
ATOM 1864 C C . GLY A 1 239 ? 21.238 -15.715 -24.808 1.00 65.19 239 GLY A C 1
ATOM 1865 O O . GLY A 1 239 ? 21.083 -16.925 -24.929 1.00 65.19 239 GLY A O 1
ATOM 1866 N N . GLY A 1 240 ? 21.585 -14.944 -25.846 1.00 67.31 240 GLY A N 1
ATOM 1867 C CA . GLY A 1 240 ? 21.668 -15.452 -27.226 1.00 67.31 240 GLY A CA 1
ATOM 1868 C C . GLY A 1 240 ? 20.327 -16.004 -27.737 1.00 67.31 240 GLY A C 1
ATOM 1869 O O . GLY A 1 240 ? 19.274 -15.519 -27.326 1.00 67.31 240 GLY A O 1
ATOM 1870 N N . ASP A 1 241 ? 20.370 -17.035 -28.589 1.00 58.53 241 ASP A N 1
ATOM 1871 C CA . ASP A 1 241 ? 19.194 -17.776 -29.093 1.00 58.53 241 ASP A CA 1
ATOM 1872 C C . ASP A 1 241 ? 18.622 -18.789 -28.081 1.00 58.53 241 ASP A C 1
ATOM 1874 O O . ASP A 1 241 ? 17.808 -19.646 -28.434 1.00 58.53 241 ASP A O 1
ATOM 1878 N N . ALA A 1 242 ? 19.045 -18.732 -26.812 1.00 55.62 242 ALA A N 1
ATOM 1879 C CA . ALA A 1 242 ? 18.489 -19.611 -25.796 1.00 55.62 242 ALA A CA 1
ATOM 1880 C C . ALA A 1 242 ? 16.966 -19.397 -25.691 1.00 55.62 242 ALA A C 1
ATOM 1882 O O . ALA A 1 242 ? 16.498 -18.250 -25.707 1.00 55.62 242 ALA A O 1
ATOM 1883 N N . PRO A 1 243 ? 16.175 -20.482 -25.577 1.00 52.47 243 PRO A N 1
ATOM 1884 C CA . PRO A 1 243 ? 14.733 -20.373 -25.446 1.00 52.47 243 PRO A CA 1
ATOM 1885 C C . PRO A 1 243 ? 14.400 -19.478 -24.255 1.00 52.47 243 PRO A C 1
ATOM 1887 O O . PRO A 1 243 ? 14.929 -19.653 -23.155 1.00 52.47 243 PRO A O 1
ATOM 1890 N N . LYS A 1 244 ? 13.539 -18.483 -24.499 1.00 52.41 244 LYS A N 1
ATOM 1891 C CA . LYS A 1 244 ? 13.057 -17.590 -23.446 1.00 52.41 244 LYS A CA 1
ATOM 1892 C C . LYS A 1 244 ? 12.444 -18.469 -22.353 1.00 52.41 244 LYS A C 1
ATOM 1894 O O . LYS A 1 244 ? 11.578 -19.277 -22.690 1.00 52.41 244 LYS A O 1
ATOM 1899 N N . PRO A 1 245 ? 12.887 -18.352 -21.092 1.00 50.25 245 PRO A N 1
ATOM 1900 C CA . PRO A 1 245 ? 12.339 -19.159 -20.016 1.00 50.25 245 PRO A CA 1
ATOM 1901 C C . PRO A 1 245 ? 10.833 -18.924 -19.950 1.00 50.25 245 PRO A C 1
ATOM 1903 O O . PRO A 1 245 ? 10.364 -17.784 -19.895 1.00 50.25 245 PRO A O 1
ATOM 1906 N N . GLU A 1 246 ? 10.084 -20.017 -20.029 1.00 43.44 246 GLU A N 1
ATOM 1907 C CA . GLU A 1 246 ? 8.646 -19.992 -19.853 1.00 43.44 246 GLU A CA 1
ATOM 1908 C C . GLU A 1 246 ? 8.369 -19.685 -18.380 1.00 43.44 246 GLU A C 1
ATOM 1910 O O . GLU A 1 246 ? 8.973 -20.279 -17.483 1.00 43.44 246 GLU A O 1
ATOM 1915 N N . VAL A 1 247 ? 7.510 -18.699 -18.125 1.00 43.25 247 VAL A N 1
ATOM 1916 C CA . VAL A 1 247 ? 7.104 -18.357 -16.762 1.00 43.25 247 VAL A CA 1
ATOM 1917 C C . VAL A 1 247 ? 6.232 -19.503 -16.261 1.00 43.25 247 VAL A C 1
ATOM 1919 O O . VAL A 1 247 ? 5.044 -19.560 -16.574 1.00 43.25 247 VAL A O 1
ATOM 1922 N N . VAL A 1 248 ? 6.827 -20.434 -15.517 1.00 34.34 248 VAL A N 1
ATOM 1923 C CA . VAL A 1 248 ? 6.071 -21.453 -14.789 1.00 34.34 248 VAL A CA 1
ATOM 1924 C C . VAL A 1 248 ? 5.475 -20.769 -13.568 1.00 34.34 248 VAL A C 1
ATOM 1926 O O . VAL A 1 248 ? 6.189 -20.380 -12.648 1.00 34.34 248 VAL A O 1
ATOM 1929 N N . LEU A 1 249 ? 4.162 -20.566 -13.612 1.00 32.69 249 LEU A N 1
ATOM 1930 C CA . LEU A 1 249 ? 3.376 -20.104 -12.478 1.00 32.69 249 LEU A CA 1
ATOM 1931 C C . LEU A 1 249 ? 3.314 -21.258 -11.468 1.00 32.69 249 LEU A C 1
ATOM 1933 O O . LEU A 1 249 ? 2.700 -22.285 -11.759 1.00 32.69 249 LEU A O 1
ATOM 1937 N N . THR A 1 250 ? 3.983 -21.114 -10.328 1.00 29.47 250 THR A N 1
ATOM 1938 C CA . THR A 1 250 ? 3.784 -21.968 -9.145 1.00 29.47 250 THR A CA 1
ATOM 1939 C C . THR A 1 250 ? 3.025 -21.198 -8.088 1.00 29.47 250 THR A C 1
ATOM 1941 O O . THR A 1 250 ? 3.419 -20.030 -7.864 1.00 29.47 250 THR A O 1
#

Sequence (250 aa):
DLASVETENQRLPYPVMAIEYDFDYGELGVPQEKLDKIQELALKRIILLVEISDTQFALMSAYHPQSNEVQLQWAVAPISIVFTYEMLNTMEEWYFISDDLSLNLGIGGPGQPSVTAALPMFEDTVSDMDSETAEIIMKDMADELRVAFGMLGILSCSNAPIEKVAPPAKLNKKREKAGKAPIPTYRTLHVTDHTSRSNGSSGGSHSSPRTHWRRGHIRNQPTAKGVIRKWIKPTIIGGGDAPKPEVVLT

pLDDT: mean 74.0, std 16.66, range [29.47, 96.12]